Protein AF-A0A3D4X8J7-F1 (afdb_monomer)

Mean predicted aligned error: 8.25 Å

Radius of gyration: 25.63 Å; Cα contacts (8 Å, |Δi|>4): 444; chains: 1; bounding box: 62×53×64 Å

Foldseek 3Di:
DPDPVQQVVQVVQLQVCCCPPVVRDDDLDLVSQCVRRNQHNLNSQLCNCQVPVAQFANDDPLLLQQLCQLVVPADASVDPVSSVVSRVVSSVVRDSGCNNVVNVVSVCQSVPALDAQQRHPLVPRPCVVRGPCNVVVNSNVPDDHPDDDDAAEWEKEFEFEDEPQWTKKFAADCDDDPHRAIGGDMDTHDDDPVVVCVVCVVLVWAWPDKDKDDWDWDDDPRYIYTYTYIYTYTYDDDPPRNPRIDIDGLVCCVPPHPDDPRCVSVNVVSPDDPPVPPPPDDDDD

Solvent-accessible surface area (backbone atoms only — not comparable to full-atom values): 16007 Å² total; per-residue (Å²): 132,90,66,69,67,67,51,62,54,22,46,52,51,27,51,51,49,27,41,74,78,45,75,63,42,80,67,77,49,53,70,63,33,42,71,34,48,79,29,46,73,36,54,18,19,42,51,28,5,60,76,66,35,36,56,41,55,40,64,49,79,38,38,51,34,50,50,21,24,41,69,53,41,76,58,44,63,82,38,68,70,48,46,51,51,53,47,54,60,45,37,77,66,47,40,78,68,59,17,21,57,51,42,51,49,40,46,50,39,19,71,73,28,59,34,69,92,52,65,41,42,56,92,77,35,92,57,43,92,69,18,44,9,61,79,67,71,40,49,53,74,38,51,30,64,75,82,72,78,82,56,47,78,44,44,25,26,35,37,52,37,30,40,90,66,25,37,42,33,26,70,39,55,85,64,71,87,71,38,60,32,34,39,58,45,67,44,85,36,82,69,53,72,68,59,50,50,56,53,39,46,76,52,75,43,50,77,77,45,78,42,83,45,78,71,46,76,36,81,56,97,61,36,31,43,44,32,39,32,35,43,33,34,35,58,83,70,75,88,84,58,56,81,78,46,48,73,38,46,58,89,52,31,72,80,78,46,53,63,51,75,77,46,51,79,61,54,64,63,65,77,62,68,94,87,53,92,80,74,81,76,80,86,85,130

Structure (mmCIF, N/CA/C/O backbone):
data_AF-A0A3D4X8J7-F1
#
_entry.id   AF-A0A3D4X8J7-F1
#
loop_
_atom_site.group_PDB
_atom_site.id
_atom_site.type_symbol
_atom_site.label_atom_id
_atom_site.label_alt_id
_atom_site.label_comp_id
_atom_site.label_asym_id
_atom_site.label_entity_id
_atom_site.label_seq_id
_atom_site.pdbx_PDB_ins_code
_atom_site.Cartn_x
_atom_site.Cartn_y
_atom_site.Cartn_z
_atom_site.occupancy
_atom_site.B_iso_or_equiv
_atom_site.auth_seq_id
_atom_site.auth_comp_id
_atom_site.auth_asym_id
_atom_site.auth_atom_id
_atom_site.pdbx_PDB_model_num
ATOM 1 N N . GLY A 1 1 ? -12.045 -3.121 1.338 1.00 61.84 1 GLY A N 1
ATOM 2 C CA . GLY A 1 1 ? -11.277 -4.304 0.891 1.00 61.84 1 GLY A CA 1
ATOM 3 C C . GLY A 1 1 ? -9.828 -4.014 0.511 1.00 61.84 1 GLY A C 1
ATOM 4 O O . GLY A 1 1 ? -8.938 -4.564 1.136 1.00 61.84 1 GLY A O 1
ATOM 5 N N . LEU A 1 2 ? -9.565 -3.157 -0.487 1.00 73.88 2 LEU A N 1
ATOM 6 C CA . LEU A 1 2 ? -8.253 -3.055 -1.168 1.00 73.88 2 LEU A CA 1
ATOM 7 C C . LEU A 1 2 ? -7.082 -2.430 -0.369 1.00 73.88 2 LEU A C 1
ATOM 9 O O . LEU A 1 2 ? -5.952 -2.404 -0.861 1.00 73.88 2 LEU A O 1
ATOM 13 N N . GLY A 1 3 ? -7.332 -1.899 0.834 1.00 74.38 3 GLY A N 1
ATOM 14 C CA . GLY A 1 3 ? -6.319 -1.228 1.659 1.00 74.38 3 GLY A CA 1
ATOM 15 C C . GLY A 1 3 ? -5.754 0.065 1.043 1.00 74.38 3 GLY A C 1
ATOM 16 O O . GLY A 1 3 ? -6.013 0.409 -0.112 1.00 74.38 3 GLY A O 1
ATOM 17 N N . TYR A 1 4 ? -4.965 0.813 1.824 1.00 77.94 4 TYR A N 1
ATOM 18 C CA . TYR A 1 4 ? -4.380 2.103 1.414 1.00 77.94 4 TYR A CA 1
ATOM 19 C C . TYR A 1 4 ? -5.410 3.091 0.830 1.00 77.94 4 TYR A C 1
ATOM 21 O O . TYR A 1 4 ? -5.252 3.593 -0.282 1.00 77.94 4 TYR A O 1
ATOM 29 N N . TYR A 1 5 ? -6.464 3.387 1.593 1.00 82.88 5 TYR A N 1
ATOM 30 C CA . TYR A 1 5 ? -7.627 4.188 1.174 1.00 82.88 5 TYR A CA 1
ATOM 31 C C . TYR A 1 5 ? -7.297 5.603 0.670 1.00 82.88 5 TYR A C 1
ATOM 33 O O . TYR A 1 5 ? -8.037 6.171 -0.129 1.00 82.88 5 TYR A O 1
ATOM 41 N N . ASN A 1 6 ? -6.145 6.159 1.051 1.00 84.38 6 ASN A N 1
ATOM 42 C CA . ASN A 1 6 ? -5.674 7.421 0.479 1.00 84.38 6 ASN A CA 1
ATOM 43 C C . ASN A 1 6 ? -5.441 7.339 -1.038 1.00 84.38 6 ASN A C 1
ATOM 45 O O . ASN A 1 6 ? -5.549 8.364 -1.704 1.00 84.38 6 ASN A O 1
ATOM 49 N N . ARG A 1 7 ? -5.183 6.148 -1.602 1.00 89.56 7 ARG A N 1
ATOM 50 C CA . ARG A 1 7 ? -5.045 5.965 -3.056 1.00 89.56 7 ARG A CA 1
ATOM 51 C C . ARG A 1 7 ? -6.320 6.348 -3.798 1.00 89.56 7 ARG A C 1
ATOM 53 O O . ARG A 1 7 ? -6.247 7.181 -4.689 1.00 89.56 7 ARG A O 1
ATOM 60 N N . VAL A 1 8 ? -7.479 5.809 -3.405 1.00 90.06 8 VAL A N 1
ATOM 61 C CA . VAL A 1 8 ? -8.749 6.126 -4.085 1.00 90.06 8 VAL A CA 1
ATOM 62 C C . VAL A 1 8 ? -9.146 7.589 -3.880 1.00 90.06 8 VAL A C 1
ATOM 64 O O . VAL A 1 8 ? -9.584 8.242 -4.821 1.00 90.06 8 VAL A O 1
ATOM 67 N N . ARG A 1 9 ? -8.897 8.153 -2.689 1.00 89.50 9 ARG A N 1
ATOM 68 C CA . ARG A 1 9 ? -9.150 9.580 -2.424 1.00 89.50 9 ARG A CA 1
ATOM 69 C C . ARG A 1 9 ? -8.303 10.485 -3.306 1.00 89.50 9 ARG A C 1
ATOM 71 O O . ARG A 1 9 ? -8.816 11.443 -3.874 1.00 89.50 9 ARG A O 1
ATOM 78 N N . ASN A 1 10 ? -7.012 10.189 -3.422 1.00 93.94 10 ASN A N 1
ATOM 79 C CA . ASN A 1 10 ? -6.116 10.962 -4.270 1.00 93.94 10 ASN A CA 1
ATOM 80 C C . ASN A 1 10 ? -6.439 10.769 -5.753 1.00 93.94 10 ASN A C 1
ATOM 82 O O . ASN A 1 10 ? -6.477 11.754 -6.475 1.00 93.94 10 ASN A O 1
ATOM 86 N N . MET A 1 11 ? -6.781 9.552 -6.182 1.00 95.31 11 MET A N 1
ATOM 87 C CA . MET A 1 11 ? -7.232 9.280 -7.549 1.00 95.31 11 MET A CA 1
ATOM 88 C C . MET A 1 11 ? -8.482 10.094 -7.904 1.00 95.31 11 MET A C 1
ATOM 90 O O . MET A 1 11 ? -8.522 10.724 -8.955 1.00 95.31 11 MET A O 1
ATOM 94 N N . GLN A 1 12 ? -9.473 10.159 -7.010 1.00 95.69 12 GLN A N 1
ATOM 95 C CA . GLN A 1 12 ? -10.667 10.982 -7.216 1.00 95.69 12 GLN A CA 1
ATOM 96 C C . GLN A 1 12 ? -10.329 12.479 -7.272 1.00 95.69 12 GLN A C 1
ATOM 98 O O . GLN A 1 12 ? -10.840 13.189 -8.137 1.00 95.69 12 GLN A O 1
ATOM 103 N N . LYS A 1 13 ? -9.458 12.967 -6.376 1.00 95.94 13 LYS A N 1
ATOM 104 C CA . LYS A 1 13 ? -8.980 14.360 -6.402 1.00 95.94 13 LYS A CA 1
ATOM 105 C C . LYS A 1 13 ? -8.252 14.683 -7.706 1.00 95.94 13 LYS A C 1
ATOM 107 O O . LYS A 1 13 ? -8.523 15.720 -8.296 1.00 95.94 13 LYS A O 1
ATOM 112 N N . ALA A 1 14 ? -7.376 13.793 -8.168 1.00 96.88 14 ALA A N 1
ATOM 113 C CA . ALA A 1 14 ? -6.671 13.942 -9.433 1.00 96.88 14 ALA A CA 1
ATOM 114 C C . ALA A 1 14 ? -7.639 13.953 -10.620 1.00 96.88 14 ALA A C 1
ATOM 116 O O . ALA A 1 14 ? -7.530 14.830 -11.465 1.00 96.88 14 ALA A O 1
ATOM 117 N N . ALA A 1 15 ? -8.626 13.054 -10.656 1.00 97.12 15 ALA A N 1
ATOM 118 C CA . ALA A 1 15 ? -9.631 13.027 -11.718 1.00 97.12 15 ALA A CA 1
ATOM 119 C C . ALA A 1 15 ? -10.445 14.332 -11.789 1.00 97.12 15 ALA A C 1
ATOM 121 O O . ALA A 1 15 ? -10.625 14.879 -12.874 1.00 97.12 15 ALA A O 1
ATOM 122 N N . ARG A 1 16 ? -10.879 14.870 -10.638 1.00 97.25 16 ARG A N 1
ATOM 123 C CA . ARG A 1 16 ? -11.563 16.177 -10.567 1.00 97.25 16 ARG A CA 1
ATOM 124 C C . ARG A 1 16 ? -10.663 17.314 -11.044 1.00 97.25 16 ARG A C 1
ATOM 126 O O . ARG A 1 16 ? -11.072 18.095 -11.892 1.00 97.25 16 ARG A O 1
ATOM 133 N N . TYR A 1 17 ? -9.417 17.346 -10.575 1.00 96.38 17 TYR A N 1
ATOM 134 C CA . TYR A 1 17 ? -8.443 18.350 -11.000 1.00 96.38 17 TYR A CA 1
ATOM 135 C C . TYR A 1 17 ? -8.180 18.294 -12.512 1.00 96.38 17 TYR A C 1
ATOM 137 O O . TYR A 1 17 ? -8.104 19.326 -13.167 1.00 96.38 17 TYR A O 1
ATOM 145 N N . VAL A 1 18 ? -8.102 17.095 -13.095 1.00 97.25 18 VAL A N 1
ATOM 146 C CA . VAL A 1 18 ? -7.960 16.898 -14.545 1.00 97.25 18 VAL A CA 1
ATOM 147 C C . VAL A 1 18 ? -9.197 17.369 -15.308 1.00 97.25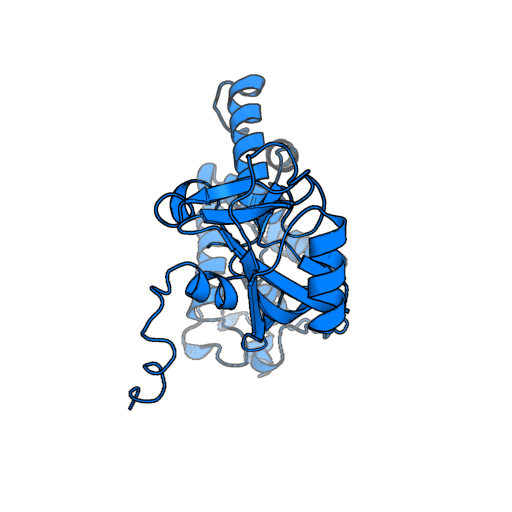 18 VAL A C 1
ATOM 149 O O . VAL A 1 18 ? -9.059 18.014 -16.347 1.00 97.25 18 VAL A O 1
ATOM 152 N N . ALA A 1 19 ? -10.398 17.101 -14.795 1.00 97.56 19 ALA A N 1
ATOM 153 C CA . ALA A 1 19 ? -11.636 17.605 -15.382 1.00 97.56 19 ALA A CA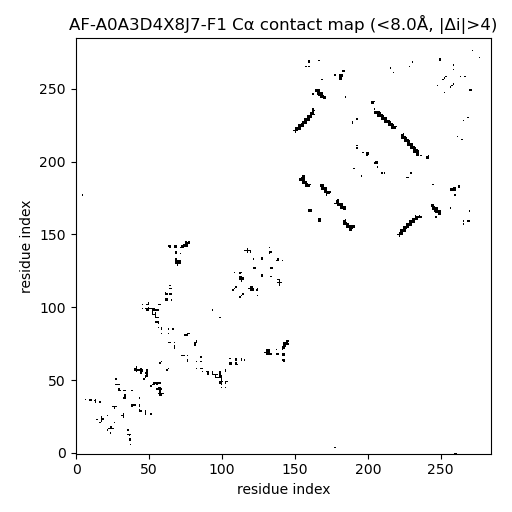 1
ATOM 154 C C . ALA A 1 19 ? -11.675 19.142 -15.399 1.00 97.56 19 ALA A C 1
ATOM 156 O O . ALA A 1 19 ? -11.963 19.732 -16.438 1.00 97.56 19 ALA A O 1
ATOM 157 N N . GLU A 1 20 ? -11.323 19.775 -14.280 1.00 96.62 20 GLU A N 1
ATOM 158 C CA . GLU A 1 20 ? -11.403 21.228 -14.094 1.00 96.62 20 GLU A CA 1
ATOM 159 C C . GLU A 1 20 ? -10.272 21.991 -14.800 1.00 96.62 20 GLU A C 1
ATOM 161 O O . GLU A 1 20 ? -10.529 22.992 -15.463 1.00 96.62 20 GLU A O 1
ATOM 166 N N . GLN A 1 21 ? -9.022 21.537 -14.669 1.00 96.12 21 GLN A N 1
ATOM 167 C CA . GLN A 1 21 ? -7.840 22.290 -15.113 1.00 96.12 21 GLN A CA 1
ATOM 168 C C . GLN A 1 21 ? -7.315 21.857 -16.484 1.00 96.12 21 GLN A C 1
ATOM 170 O O . GLN A 1 21 ? -6.656 22.636 -17.168 1.00 96.12 21 GLN A O 1
ATOM 175 N N . TYR A 1 22 ? -7.596 20.619 -16.895 1.00 95.31 22 TYR A N 1
ATOM 176 C CA . TYR A 1 22 ? -7.104 20.050 -18.152 1.00 95.31 22 TYR A CA 1
ATOM 177 C C . TYR A 1 22 ? -8.234 19.614 -19.102 1.00 95.31 22 TYR A C 1
ATOM 179 O O . TYR A 1 22 ? -7.994 18.878 -20.061 1.00 95.31 22 TYR A O 1
ATOM 187 N N . GLY A 1 23 ? -9.478 20.042 -18.852 1.00 95.56 23 GLY A N 1
ATOM 188 C CA . GLY A 1 23 ? -10.623 19.742 -19.721 1.00 95.56 23 GLY A CA 1
ATOM 189 C C . GLY A 1 23 ? -10.908 18.244 -19.858 1.00 95.56 23 GLY A C 1
ATOM 190 O O . GLY A 1 23 ? -11.291 17.774 -20.929 1.00 95.56 23 GLY A O 1
ATOM 191 N N . GLY A 1 24 ? -10.646 17.473 -18.800 1.00 95.81 24 GLY A N 1
ATOM 192 C CA . GLY A 1 24 ? -10.863 16.025 -18.771 1.00 95.81 24 GLY A CA 1
ATOM 193 C C . GLY A 1 24 ? -9.775 15.196 -19.456 1.00 95.81 24 GLY A C 1
ATOM 194 O O . GLY A 1 24 ? -9.908 13.976 -19.527 1.00 95.81 24 GLY A O 1
ATOM 195 N N . ARG A 1 25 ? -8.690 15.814 -19.939 1.00 95.50 25 ARG A N 1
ATOM 196 C CA . ARG A 1 25 ? -7.567 15.111 -20.577 1.00 95.50 25 ARG A CA 1
ATOM 197 C C . ARG A 1 25 ? -6.355 15.098 -19.657 1.00 95.50 25 ARG A C 1
ATOM 199 O O . ARG A 1 25 ? -5.924 16.143 -19.188 1.00 95.50 25 ARG A O 1
ATOM 206 N N . LEU A 1 26 ? -5.778 13.925 -19.406 1.00 94.88 26 LEU A N 1
ATOM 207 C CA . LEU A 1 26 ? -4.528 13.848 -18.649 1.00 94.88 26 LEU A CA 1
ATOM 208 C C . LEU A 1 26 ? -3.400 14.589 -19.393 1.00 94.88 26 LEU A C 1
ATOM 210 O O . LEU A 1 26 ? -3.315 14.478 -20.619 1.00 94.88 26 LEU A O 1
ATOM 214 N N . PRO A 1 27 ? -2.523 15.320 -18.682 1.00 94.44 27 PRO A N 1
ATOM 215 C CA . PRO A 1 27 ? -1.354 15.922 -19.305 1.00 94.44 27 PRO A CA 1
ATOM 216 C C . PRO A 1 27 ? -0.383 14.833 -19.777 1.00 94.44 27 PRO A C 1
ATOM 218 O O . PRO A 1 27 ? -0.156 13.854 -19.073 1.00 94.44 27 PRO A O 1
ATOM 221 N N . THR A 1 28 ? 0.226 15.030 -20.945 1.00 93.31 28 THR A N 1
ATOM 222 C CA . THR A 1 28 ? 1.227 14.104 -21.507 1.00 93.31 28 THR A CA 1
ATOM 223 C C . THR A 1 28 ? 2.628 14.318 -20.927 1.00 93.31 28 THR A C 1
ATOM 225 O O . THR A 1 28 ? 3.479 13.438 -20.999 1.00 93.31 28 THR A O 1
ATOM 228 N N . ASP A 1 29 ? 2.879 15.485 -20.328 1.00 94.62 29 ASP A N 1
ATOM 229 C CA . ASP A 1 29 ? 4.154 15.817 -19.700 1.00 94.62 29 ASP A CA 1
ATOM 230 C C . ASP A 1 29 ? 4.317 15.111 -18.343 1.00 94.62 29 ASP A C 1
ATOM 232 O O . ASP A 1 29 ? 3.479 15.224 -17.443 1.00 94.62 29 ASP A O 1
ATOM 236 N N . VAL A 1 30 ? 5.446 14.420 -18.173 1.00 95.62 30 VAL A N 1
ATOM 237 C CA . VAL A 1 30 ? 5.7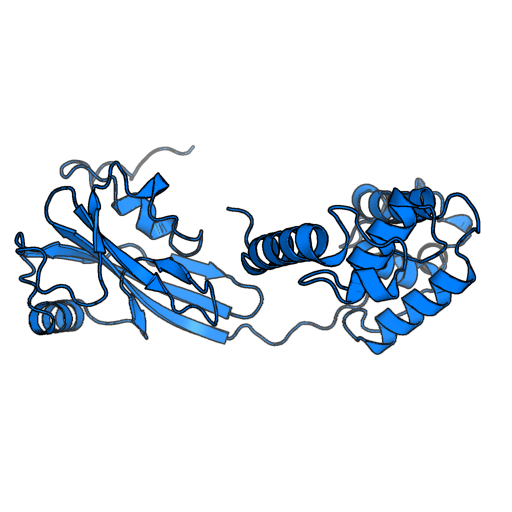54 13.628 -16.971 1.00 95.62 30 VAL A CA 1
ATOM 238 C C . VAL A 1 30 ? 5.815 14.491 -15.711 1.00 95.62 30 VAL A C 1
ATOM 240 O O . VAL A 1 30 ? 5.425 14.028 -14.637 1.00 95.62 30 VAL A O 1
ATOM 243 N N . LYS A 1 31 ? 6.297 15.738 -15.802 1.00 95.88 31 LYS A N 1
ATOM 244 C CA . LYS A 1 31 ? 6.374 16.629 -14.635 1.00 95.88 31 LYS A CA 1
ATOM 245 C C . LYS A 1 31 ? 4.970 17.036 -14.198 1.00 95.88 31 LYS A C 1
ATOM 247 O O . LYS A 1 31 ? 4.659 16.891 -13.020 1.00 95.88 31 LYS A O 1
ATOM 252 N N . LYS A 1 32 ? 4.098 17.399 -15.141 1.00 96.25 32 LYS A N 1
ATOM 253 C CA . LYS A 1 32 ? 2.684 17.705 -14.862 1.00 96.25 32 LYS A CA 1
ATOM 254 C C . LYS A 1 32 ? 1.923 16.509 -14.294 1.00 96.25 32 LYS A C 1
ATOM 256 O O . LYS A 1 32 ? 1.122 16.676 -13.379 1.00 96.25 32 LYS A O 1
ATOM 261 N N . LEU A 1 33 ? 2.191 15.291 -14.772 1.00 97.00 33 LEU A N 1
ATOM 262 C CA . LEU A 1 33 ? 1.606 14.080 -14.178 1.00 97.00 33 LEU A CA 1
ATOM 263 C C . LEU A 1 33 ? 1.994 13.931 -12.704 1.00 97.00 33 LEU A C 1
ATOM 265 O O . LEU A 1 33 ? 1.136 13.614 -11.886 1.00 97.00 33 LEU A O 1
ATOM 269 N N . ARG A 1 34 ? 3.260 14.185 -12.348 1.00 95.94 34 ARG A N 1
ATOM 270 C CA . ARG A 1 34 ? 3.757 14.093 -10.958 1.00 95.94 34 ARG A CA 1
ATOM 271 C C . ARG A 1 34 ? 3.144 15.128 -10.014 1.00 95.94 34 ARG A C 1
ATOM 273 O O . ARG A 1 34 ? 3.204 14.938 -8.803 1.00 95.94 34 ARG A O 1
ATOM 280 N N . GLU A 1 35 ? 2.596 16.216 -10.541 1.00 95.94 35 GLU A N 1
ATOM 281 C CA . GLU A 1 35 ? 1.907 17.236 -9.744 1.00 95.94 35 GLU A CA 1
ATOM 282 C C . GLU A 1 35 ? 0.490 16.795 -9.348 1.00 95.94 35 GLU A C 1
ATOM 284 O O . GLU A 1 35 ? -0.087 17.330 -8.399 1.00 95.94 35 GLU A O 1
ATOM 289 N N . LEU A 1 36 ? -0.075 15.789 -10.029 1.00 96.81 36 LEU A N 1
ATOM 290 C CA . LEU A 1 36 ? -1.415 15.298 -9.731 1.00 96.81 36 LEU A CA 1
ATOM 291 C C . LEU A 1 36 ? -1.456 14.538 -8.389 1.00 96.81 36 LEU A C 1
ATOM 293 O O . LEU A 1 36 ? -0.583 13.710 -8.101 1.00 96.81 36 LEU A O 1
ATOM 297 N N . PRO A 1 37 ? -2.509 14.737 -7.569 1.00 95.12 37 PRO A N 1
ATOM 298 C CA . PRO A 1 37 ? -2.662 14.041 -6.298 1.00 95.12 37 PRO A CA 1
ATOM 299 C C . PRO A 1 37 ? -2.534 12.515 -6.422 1.00 95.12 37 PRO A C 1
ATOM 301 O O . PRO A 1 37 ? -3.319 11.852 -7.093 1.00 95.12 37 PRO A O 1
ATOM 304 N N . GLY A 1 38 ? -1.574 11.930 -5.703 1.00 93.50 38 GLY A N 1
ATOM 305 C CA . GLY A 1 38 ? -1.373 10.476 -5.662 1.00 93.50 38 GLY A CA 1
ATOM 306 C C . GLY A 1 38 ? -0.583 9.885 -6.831 1.00 93.50 38 GLY A C 1
ATOM 307 O O . GLY A 1 38 ? -0.382 8.670 -6.837 1.00 93.50 38 GLY A O 1
ATOM 308 N N . ILE A 1 39 ? -0.095 10.703 -7.767 1.00 96.06 39 ILE A N 1
ATOM 309 C CA . ILE A 1 39 ? 0.794 10.258 -8.842 1.00 96.06 39 ILE A CA 1
ATOM 310 C C . ILE A 1 39 ? 2.250 10.511 -8.430 1.00 96.06 39 ILE A C 1
ATOM 312 O O . ILE A 1 39 ? 2.737 11.635 -8.420 1.00 96.06 39 ILE A O 1
ATOM 316 N N . GLY A 1 40 ? 2.953 9.439 -8.057 1.00 93.88 40 GLY A N 1
ATOM 317 C CA . GLY A 1 40 ? 4.392 9.475 -7.775 1.00 93.88 40 GLY A CA 1
ATOM 318 C C . GLY A 1 40 ? 5.250 9.223 -9.019 1.00 93.88 40 GLY A C 1
ATOM 319 O O . GLY A 1 40 ? 4.729 9.005 -10.108 1.00 93.88 40 GLY A O 1
ATOM 320 N N . GLU A 1 41 ? 6.574 9.175 -8.842 1.00 93.62 41 GLU A N 1
ATOM 321 C CA . GLU A 1 41 ? 7.543 8.954 -9.935 1.00 93.62 41 GLU A CA 1
ATOM 322 C C . GLU A 1 41 ? 7.242 7.703 -10.764 1.00 93.62 41 GLU A C 1
ATOM 324 O O . GLU A 1 41 ? 7.204 7.770 -11.987 1.00 93.62 41 GLU A O 1
ATOM 329 N N . TYR A 1 42 ? 6.969 6.582 -10.088 1.00 95.56 42 TYR A N 1
ATOM 330 C CA . TYR A 1 42 ? 6.591 5.330 -10.740 1.00 95.56 42 TYR A CA 1
ATOM 331 C C . TYR A 1 42 ? 5.329 5.494 -11.596 1.00 95.56 42 TYR A C 1
ATOM 333 O O . TYR A 1 42 ? 5.341 5.158 -12.773 1.00 95.56 42 TYR A O 1
ATOM 341 N N . THR A 1 43 ? 4.250 6.025 -11.012 1.00 96.69 43 THR A N 1
ATOM 342 C CA . THR A 1 43 ? 2.955 6.142 -11.692 1.00 96.69 43 THR A CA 1
ATOM 343 C C . THR A 1 43 ? 3.031 7.111 -12.867 1.00 96.69 43 THR A C 1
ATOM 345 O O . THR A 1 43 ? 2.468 6.824 -13.916 1.00 96.69 43 THR A O 1
ATOM 348 N N . ALA A 1 44 ? 3.753 8.225 -12.724 1.00 97.12 44 ALA A N 1
ATOM 349 C CA . ALA A 1 44 ? 3.966 9.165 -13.819 1.00 97.12 44 ALA A CA 1
ATOM 350 C C . ALA A 1 44 ? 4.751 8.522 -14.972 1.00 97.12 44 ALA A C 1
ATOM 352 O O . ALA A 1 44 ? 4.337 8.647 -16.119 1.00 97.12 44 ALA A O 1
ATOM 353 N N . GLY A 1 45 ? 5.836 7.796 -14.670 1.00 96.56 45 GLY A N 1
ATOM 354 C CA . GLY A 1 45 ? 6.609 7.068 -15.681 1.00 96.56 45 GLY A CA 1
ATOM 355 C C . GLY A 1 45 ? 5.790 5.973 -16.369 1.00 96.56 45 GLY A C 1
ATOM 356 O O . GLY A 1 45 ? 5.819 5.862 -17.591 1.00 96.56 45 GLY A O 1
ATOM 357 N N . ALA A 1 46 ? 5.000 5.214 -15.605 1.00 97.56 46 ALA A N 1
ATOM 358 C CA . ALA A 1 46 ? 4.126 4.172 -16.137 1.00 97.56 46 ALA A CA 1
ATOM 359 C C . ALA A 1 46 ? 3.053 4.752 -17.068 1.00 97.56 46 ALA A C 1
ATOM 361 O O . ALA A 1 46 ? 2.940 4.309 -18.203 1.00 97.56 46 ALA A O 1
ATOM 362 N N . ILE A 1 47 ? 2.309 5.775 -16.629 1.00 97.62 47 ILE A N 1
ATOM 363 C CA . ILE A 1 47 ? 1.287 6.417 -17.468 1.00 97.62 47 ILE A CA 1
ATOM 364 C C . ILE A 1 47 ? 1.936 6.997 -18.728 1.00 97.62 47 ILE A C 1
ATOM 366 O O . ILE A 1 47 ? 1.457 6.734 -19.825 1.00 97.62 47 ILE A O 1
ATOM 370 N N . ALA A 1 48 ? 3.032 7.748 -18.587 1.00 97.31 48 ALA A N 1
ATOM 371 C CA . ALA A 1 48 ? 3.630 8.445 -19.718 1.00 97.31 48 ALA A CA 1
ATOM 372 C C . ALA A 1 48 ? 4.218 7.510 -20.778 1.00 97.31 48 ALA A C 1
ATOM 374 O O . ALA A 1 48 ? 4.046 7.740 -21.975 1.00 97.31 48 ALA A O 1
ATOM 375 N N . SER A 1 49 ? 4.889 6.445 -20.343 1.00 97.44 49 SER A N 1
ATOM 376 C CA . SER A 1 49 ? 5.436 5.443 -21.258 1.00 97.44 49 SER A CA 1
ATOM 377 C C . SER A 1 49 ? 4.350 4.558 -21.867 1.00 97.44 49 SER A C 1
ATOM 379 O O . SER A 1 49 ? 4.378 4.312 -23.060 1.00 97.44 49 SER A O 1
ATOM 381 N N . ILE A 1 50 ? 3.357 4.100 -21.105 1.00 97.12 50 ILE A N 1
ATOM 382 C CA . ILE A 1 50 ? 2.351 3.164 -21.635 1.00 97.12 50 ILE A CA 1
ATOM 383 C C . ILE A 1 50 ? 1.328 3.884 -22.521 1.00 97.12 50 ILE A C 1
ATOM 385 O O . ILE A 1 50 ? 0.942 3.363 -23.561 1.00 97.12 50 ILE A O 1
ATOM 389 N N . ALA A 1 51 ? 0.875 5.078 -22.130 1.00 96.69 51 ALA A N 1
ATOM 390 C CA . ALA A 1 51 ? -0.167 5.790 -22.870 1.00 96.69 51 ALA A CA 1
ATOM 391 C C . ALA A 1 51 ? 0.375 6.608 -24.052 1.00 96.69 51 ALA A C 1
ATOM 393 O O . ALA A 1 51 ? -0.345 6.806 -25.030 1.00 96.69 51 ALA A O 1
ATOM 394 N N . TRP A 1 52 ? 1.612 7.109 -23.957 1.00 95.94 52 TRP A N 1
ATOM 395 C CA . TRP A 1 52 ? 2.184 8.044 -24.938 1.00 95.94 52 TRP A CA 1
ATOM 396 C C . TRP A 1 52 ? 3.604 7.689 -25.381 1.00 95.94 52 TRP A C 1
ATOM 398 O O . TRP A 1 52 ? 4.265 8.529 -25.984 1.00 95.94 52 TRP A O 1
ATOM 408 N N . ASP A 1 53 ? 4.089 6.489 -25.054 1.00 96.06 53 ASP A N 1
ATOM 409 C CA . ASP A 1 53 ? 5.424 5.990 -25.413 1.00 96.06 53 ASP A CA 1
ATOM 410 C C . ASP A 1 53 ? 6.577 6.938 -25.056 1.00 96.06 53 ASP A C 1
ATOM 412 O O . ASP A 1 53 ? 7.641 6.944 -25.669 1.00 96.06 53 ASP A O 1
ATOM 416 N N . THR A 1 54 ? 6.375 7.765 -24.026 1.00 96.62 54 THR A N 1
ATOM 417 C CA . THR A 1 54 ? 7.408 8.695 -23.572 1.00 96.62 54 THR A CA 1
ATOM 418 C C . THR A 1 54 ? 8.603 7.892 -23.040 1.00 96.62 54 THR A C 1
ATOM 420 O O . THR A 1 54 ? 8.388 6.999 -22.211 1.00 96.62 54 THR A O 1
ATOM 423 N N . PRO A 1 55 ? 9.853 8.212 -23.440 1.00 96.81 55 PRO A N 1
ATOM 424 C CA . PRO A 1 55 ? 11.040 7.429 -23.099 1.00 96.81 55 PRO A CA 1
ATOM 425 C C . PRO A 1 55 ? 11.499 7.655 -21.655 1.00 96.81 55 PRO A C 1
ATOM 427 O O . PRO A 1 55 ? 12.541 8.250 -21.380 1.00 96.81 55 PRO A O 1
ATOM 430 N N . VAL A 1 56 ? 10.685 7.194 -20.707 1.00 96.75 56 VAL A N 1
ATOM 431 C CA . VAL A 1 56 ? 10.923 7.292 -19.266 1.00 96.75 56 VAL A CA 1
ATOM 432 C C . VAL A 1 56 ? 10.701 5.944 -18.578 1.00 96.75 56 VAL A C 1
ATOM 434 O O . VAL A 1 56 ? 9.746 5.232 -18.896 1.00 96.75 56 VAL A O 1
ATOM 437 N N . PRO A 1 57 ? 11.548 5.570 -17.606 1.00 97.25 57 PRO A N 1
ATOM 438 C CA . PRO A 1 57 ? 11.410 4.298 -16.911 1.00 97.25 57 PRO A CA 1
ATOM 439 C C . PRO A 1 57 ? 10.306 4.346 -15.843 1.00 97.25 57 PRO A C 1
ATOM 441 O O . PRO A 1 57 ? 10.127 5.348 -15.143 1.00 97.25 57 PRO A O 1
ATOM 444 N N . ALA A 1 58 ? 9.617 3.223 -15.645 1.00 97.25 58 ALA A N 1
ATOM 445 C CA . ALA A 1 58 ? 8.618 3.036 -14.592 1.00 97.25 58 ALA A CA 1
ATOM 446 C C . ALA A 1 58 ? 9.166 2.133 -13.471 1.00 97.25 58 ALA A C 1
ATOM 448 O O . ALA A 1 58 ? 8.933 0.929 -13.438 1.00 97.25 58 ALA A O 1
ATOM 449 N N . VAL A 1 59 ? 9.912 2.712 -12.524 1.00 96.69 59 VAL A N 1
ATOM 450 C CA . VAL A 1 59 ? 10.683 1.934 -11.534 1.00 96.69 59 VAL A CA 1
ATOM 451 C C . VAL A 1 59 ? 9.865 1.568 -10.285 1.00 96.69 59 VAL A C 1
ATOM 453 O O . VAL A 1 59 ? 9.715 2.360 -9.345 1.00 96.69 59 VAL A O 1
ATOM 456 N N . ASP A 1 60 ? 9.372 0.332 -10.236 1.00 95.12 60 ASP A N 1
ATOM 457 C CA . ASP A 1 60 ? 8.679 -0.262 -9.087 1.00 95.12 60 ASP A CA 1
ATOM 458 C C . ASP A 1 60 ? 9.573 -1.251 -8.295 1.00 95.12 60 ASP A C 1
ATOM 460 O O . ASP A 1 60 ? 10.793 -1.309 -8.459 1.00 95.12 60 ASP A O 1
ATOM 464 N N . GLY A 1 61 ? 8.981 -2.029 -7.381 1.00 93.88 61 GLY A N 1
ATOM 465 C CA . GLY A 1 61 ? 9.719 -3.041 -6.614 1.00 93.88 61 GLY A CA 1
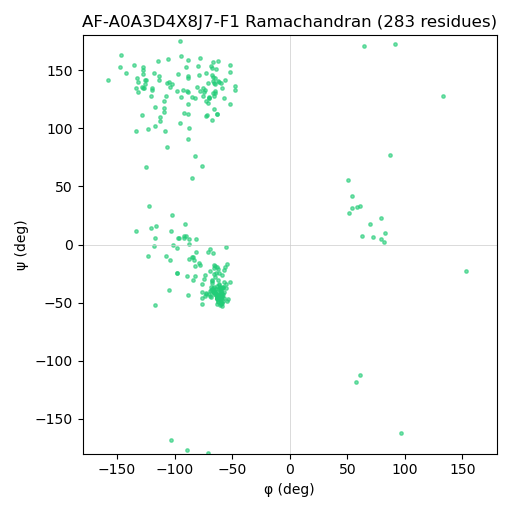ATOM 466 C C . GLY A 1 61 ? 10.199 -4.242 -7.445 1.00 93.88 61 GLY A C 1
ATOM 467 O O . GLY A 1 61 ? 11.152 -4.918 -7.034 1.00 93.88 61 GLY A O 1
ATOM 468 N N . ASN A 1 62 ? 9.558 -4.518 -8.583 1.00 96.19 62 ASN A N 1
ATOM 469 C CA . ASN A 1 62 ? 9.961 -5.553 -9.531 1.00 96.19 62 ASN A CA 1
ATOM 470 C C . ASN A 1 62 ? 11.158 -5.098 -10.358 1.00 96.19 62 ASN A C 1
ATOM 472 O O . ASN A 1 62 ? 12.193 -5.771 -10.348 1.00 96.19 62 ASN A O 1
ATOM 476 N N . VAL A 1 63 ? 11.063 -3.916 -10.958 1.00 97.06 63 VAL A N 1
ATOM 477 C CA . VAL A 1 63 ? 12.137 -3.298 -11.737 1.00 97.06 63 VAL A CA 1
ATOM 478 C C . VAL A 1 63 ? 13.383 -3.093 -10.878 1.00 97.06 63 VAL A C 1
ATOM 480 O O . VAL A 1 63 ? 14.472 -3.471 -11.299 1.00 97.06 63 VAL A O 1
ATOM 483 N N . LEU A 1 64 ? 13.253 -2.611 -9.633 1.00 96.94 64 LEU A N 1
ATOM 484 C CA . LEU A 1 64 ? 14.409 -2.465 -8.731 1.00 96.94 64 LEU A CA 1
ATOM 485 C C . LEU A 1 64 ? 15.115 -3.792 -8.436 1.00 96.94 64 LEU A C 1
ATOM 487 O O . LEU A 1 64 ? 16.338 -3.829 -8.316 1.00 96.94 64 LEU A O 1
ATOM 491 N N . ARG A 1 65 ? 14.363 -4.892 -8.317 1.00 97.25 65 ARG A N 1
ATOM 492 C CA . ARG A 1 65 ? 14.943 -6.228 -8.124 1.00 97.25 65 ARG A CA 1
ATOM 493 C C . ARG A 1 65 ? 15.682 -6.698 -9.371 1.00 97.25 65 ARG A C 1
ATOM 495 O O . ARG A 1 65 ? 16.787 -7.223 -9.246 1.00 97.25 65 ARG A O 1
ATOM 502 N N . ILE A 1 66 ? 15.078 -6.520 -10.544 1.00 97.75 66 ILE A N 1
ATOM 503 C CA . ILE A 1 66 ? 15.706 -6.856 -11.824 1.00 97.75 66 ILE A CA 1
ATOM 504 C C . ILE A 1 66 ? 16.992 -6.049 -11.982 1.00 97.75 66 ILE A C 1
ATOM 506 O O . ILE A 1 66 ? 18.048 -6.642 -12.171 1.00 97.75 66 ILE A O 1
ATOM 510 N N . TRP A 1 67 ? 16.929 -4.729 -11.804 1.00 97.94 67 TRP A N 1
ATOM 511 C CA . TRP A 1 67 ? 18.084 -3.837 -11.862 1.00 97.94 67 TRP A CA 1
ATOM 512 C C . TRP A 1 67 ? 19.198 -4.274 -10.903 1.00 97.94 67 TRP A C 1
ATOM 514 O O . TRP A 1 67 ? 20.343 -4.434 -11.327 1.00 97.94 67 TRP A O 1
ATOM 524 N N . ALA A 1 68 ? 18.873 -4.562 -9.637 1.00 97.75 68 ALA A N 1
ATOM 525 C CA . ALA A 1 68 ? 19.862 -5.015 -8.658 1.00 97.75 68 ALA A CA 1
ATOM 526 C C . ALA A 1 68 ? 20.538 -6.331 -9.081 1.00 97.75 68 ALA A C 1
ATOM 528 O O . ALA A 1 68 ? 21.747 -6.487 -8.922 1.00 97.75 68 ALA A O 1
ATOM 529 N N . ARG A 1 69 ? 19.789 -7.272 -9.669 1.00 98.00 69 ARG A N 1
ATOM 530 C CA . ARG A 1 69 ? 20.331 -8.546 -10.173 1.00 98.00 69 ARG A CA 1
ATOM 531 C C . ARG A 1 69 ? 21.153 -8.369 -11.453 1.00 98.00 69 ARG A C 1
ATOM 533 O O . ARG A 1 69 ? 22.236 -8.942 -11.564 1.00 98.00 69 ARG A O 1
ATOM 540 N N . LEU A 1 70 ? 20.695 -7.547 -12.395 1.00 97.94 70 LEU A N 1
ATOM 541 C CA . LEU A 1 70 ? 21.439 -7.238 -13.620 1.00 97.94 70 LEU A CA 1
ATOM 542 C C . LEU A 1 70 ? 22.791 -6.594 -13.301 1.00 97.94 70 LEU A C 1
ATOM 544 O O . LEU A 1 70 ? 23.803 -6.952 -13.902 1.00 97.94 70 LEU A O 1
ATOM 548 N N . THR A 1 71 ? 22.819 -5.696 -12.316 1.00 97.75 71 THR A N 1
ATOM 549 C CA . THR A 1 71 ? 24.026 -4.970 -11.899 1.00 97.75 71 THR A CA 1
ATOM 550 C C . THR A 1 71 ? 24.858 -5.703 -10.842 1.00 97.75 71 THR A C 1
ATOM 552 O O . THR A 1 71 ? 26.016 -5.338 -10.639 1.00 97.75 71 THR A O 1
ATOM 555 N N . ALA A 1 72 ? 24.319 -6.763 -10.227 1.00 97.38 72 ALA A N 1
ATOM 556 C CA . ALA A 1 72 ? 24.858 -7.420 -9.031 1.00 97.38 72 ALA A CA 1
ATOM 557 C C . ALA A 1 72 ? 25.088 -6.440 -7.858 1.00 97.38 72 ALA A C 1
ATOM 559 O O . ALA A 1 72 ? 26.115 -6.493 -7.179 1.00 97.38 72 ALA A O 1
ATOM 560 N N . SER A 1 73 ? 24.141 -5.521 -7.644 1.00 96.94 73 SER A N 1
ATOM 561 C CA . SER A 1 73 ? 24.198 -4.504 -6.591 1.00 96.94 73 SER A CA 1
ATOM 562 C C . SER A 1 73 ? 23.731 -5.045 -5.237 1.00 96.94 73 SER A C 1
ATOM 564 O O . SER A 1 73 ? 22.603 -5.516 -5.112 1.00 96.94 73 SER A O 1
ATOM 566 N N . TYR A 1 74 ? 24.575 -4.897 -4.213 1.00 95.94 74 TYR A N 1
ATOM 567 C CA . TYR A 1 74 ? 24.264 -5.193 -2.804 1.00 95.94 74 TYR A CA 1
ATOM 568 C C . TYR A 1 74 ? 23.727 -3.982 -2.030 1.00 95.94 74 TYR A C 1
ATOM 570 O O . TYR A 1 74 ? 23.561 -4.034 -0.808 1.00 95.94 74 TYR A O 1
ATOM 578 N N . ASP A 1 75 ? 23.462 -2.876 -2.722 1.00 95.81 75 ASP A N 1
ATOM 579 C CA . ASP A 1 75 ? 22.879 -1.713 -2.078 1.00 95.81 75 ASP A CA 1
ATOM 580 C C . ASP A 1 75 ? 21.439 -1.993 -1.631 1.00 95.81 75 ASP A C 1
ATOM 582 O O . ASP A 1 75 ? 20.669 -2.695 -2.286 1.00 95.81 75 ASP A O 1
ATOM 586 N N . ASP A 1 76 ? 21.062 -1.392 -0.506 1.00 94.88 76 ASP A N 1
ATOM 587 C CA . ASP A 1 76 ? 19.708 -1.484 0.029 1.00 94.88 76 ASP A CA 1
ATOM 588 C C . ASP A 1 76 ? 18.715 -0.755 -0.886 1.00 94.88 76 ASP A C 1
ATOM 590 O O . ASP A 1 76 ? 18.669 0.480 -0.907 1.00 94.88 76 ASP A O 1
ATOM 594 N N . ILE A 1 77 ? 17.893 -1.516 -1.616 1.00 94.38 77 ILE A N 1
ATOM 595 C CA . ILE A 1 77 ? 16.953 -0.971 -2.610 1.00 94.38 77 ILE A CA 1
ATOM 596 C C . ILE A 1 77 ? 15.825 -0.131 -1.992 1.00 94.38 77 ILE A C 1
ATOM 598 O O . ILE A 1 77 ? 15.048 0.491 -2.719 1.00 94.38 77 ILE A O 1
ATOM 602 N N . LEU A 1 78 ? 15.719 -0.099 -0.658 1.00 91.94 78 LEU A N 1
ATOM 603 C CA . LEU A 1 78 ? 14.804 0.790 0.059 1.00 91.94 78 LEU A CA 1
ATOM 604 C C . LEU A 1 78 ? 15.330 2.231 0.159 1.00 91.94 78 LEU A C 1
ATOM 606 O O . LEU A 1 78 ? 14.553 3.143 0.444 1.00 91.94 78 LEU A O 1
ATOM 610 N N . LYS A 1 79 ? 16.625 2.470 -0.090 1.00 94.12 79 LYS A N 1
ATOM 611 C CA . LYS A 1 79 ? 17.202 3.820 -0.067 1.00 94.12 79 LYS A CA 1
ATOM 612 C C . LYS A 1 79 ? 16.784 4.620 -1.299 1.00 94.12 79 LYS A C 1
ATOM 614 O O . LYS A 1 79 ? 16.956 4.178 -2.435 1.00 94.12 79 LYS A O 1
ATOM 619 N N . GLN A 1 80 ? 16.349 5.861 -1.078 1.00 93.56 80 GLN A N 1
ATOM 620 C CA . GLN A 1 80 ? 15.986 6.783 -2.159 1.00 93.56 80 GLN A CA 1
ATOM 621 C C . GLN A 1 80 ? 17.145 7.026 -3.137 1.00 93.56 80 GLN A C 1
ATOM 623 O O . GLN A 1 80 ? 16.919 7.103 -4.340 1.00 93.56 80 GLN A O 1
ATOM 628 N N . SER A 1 81 ? 18.388 7.084 -2.647 1.00 95.75 81 SER A N 1
ATOM 629 C CA . SER A 1 81 ? 19.575 7.244 -3.496 1.00 95.75 81 SER A CA 1
ATOM 630 C C . SER A 1 81 ? 19.795 6.070 -4.456 1.00 95.75 81 SER A C 1
ATOM 632 O O . SER A 1 81 ? 20.215 6.287 -5.588 1.00 95.75 81 SER A O 1
ATOM 634 N N . VAL A 1 82 ? 19.478 4.843 -4.031 1.00 96.00 82 VAL A N 1
ATOM 635 C CA . VAL A 1 82 ? 19.594 3.630 -4.856 1.00 96.00 82 VAL A CA 1
ATOM 636 C C . VAL A 1 82 ? 18.492 3.604 -5.903 1.00 96.00 82 VAL A C 1
ATOM 638 O O . VAL A 1 82 ? 18.771 3.369 -7.074 1.00 96.00 82 VAL A O 1
ATOM 641 N N . ARG A 1 83 ? 17.256 3.936 -5.506 1.00 96.00 83 ARG A N 1
ATOM 642 C CA . ARG A 1 83 ? 16.145 4.102 -6.451 1.00 96.00 83 ARG A CA 1
ATOM 643 C C . ARG A 1 83 ? 16.471 5.154 -7.510 1.00 96.00 83 ARG A C 1
ATOM 645 O O . ARG A 1 83 ? 16.277 4.878 -8.684 1.00 96.00 83 ARG A O 1
ATOM 652 N N . ARG A 1 84 ? 17.001 6.316 -7.111 1.00 96.12 84 ARG A N 1
ATOM 653 C CA . ARG A 1 84 ? 17.395 7.382 -8.043 1.00 96.12 84 ARG A CA 1
ATOM 654 C C . ARG A 1 84 ? 18.430 6.888 -9.054 1.00 96.12 84 ARG A C 1
ATOM 656 O O . ARG A 1 84 ? 18.222 7.064 -10.246 1.00 96.12 84 ARG A O 1
ATOM 663 N N . ARG A 1 85 ? 19.486 6.217 -8.584 1.00 97.50 85 ARG A N 1
ATOM 664 C CA . ARG A 1 85 ? 20.524 5.652 -9.456 1.00 97.50 85 ARG A CA 1
ATOM 665 C C . ARG A 1 85 ? 19.952 4.636 -10.445 1.00 97.50 85 ARG A C 1
ATOM 667 O O . ARG A 1 85 ? 20.242 4.713 -11.630 1.00 97.50 85 ARG A O 1
ATOM 674 N N . ALA A 1 86 ? 19.102 3.723 -9.973 1.00 97.44 86 ALA A N 1
ATOM 675 C CA . ALA A 1 86 ? 18.441 2.750 -10.838 1.00 97.44 86 ALA A CA 1
ATOM 676 C C . ALA A 1 86 ? 17.584 3.436 -11.912 1.00 97.44 86 ALA A C 1
ATOM 678 O O . ALA A 1 86 ? 17.637 3.050 -13.076 1.00 97.44 86 ALA A O 1
ATOM 679 N N . THR A 1 87 ? 16.832 4.477 -11.540 1.00 97.06 87 THR A N 1
ATOM 680 C CA . THR A 1 87 ? 16.054 5.287 -12.486 1.00 97.06 87 THR A CA 1
ATOM 681 C C . THR A 1 87 ? 16.949 5.974 -13.518 1.00 97.06 87 THR A C 1
ATOM 683 O O . THR A 1 87 ? 16.624 5.934 -14.697 1.00 97.06 87 THR A O 1
ATOM 686 N N . GLU A 1 88 ? 18.066 6.577 -13.105 1.00 97.38 88 GLU A N 1
ATOM 687 C CA . GLU A 1 88 ? 19.019 7.249 -14.005 1.00 97.38 88 GLU A CA 1
ATOM 688 C C . GLU A 1 88 ? 19.658 6.264 -14.999 1.00 97.38 88 GLU A C 1
ATOM 690 O O . GLU A 1 88 ? 19.685 6.528 -16.201 1.00 97.38 88 GLU A O 1
ATOM 695 N N . GLU A 1 89 ? 20.112 5.102 -14.522 1.00 97.44 89 GLU A N 1
ATOM 696 C CA . GLU A 1 89 ? 20.703 4.058 -15.369 1.00 97.44 89 GLU A CA 1
ATOM 697 C C . GLU A 1 89 ? 19.687 3.462 -16.353 1.00 97.44 89 GLU A C 1
ATOM 699 O O . GLU A 1 89 ? 20.019 3.233 -17.515 1.00 97.44 89 GLU A O 1
ATOM 704 N N . LEU A 1 90 ? 18.445 3.232 -15.912 1.00 96.81 90 LEU A N 1
ATOM 705 C CA . LEU A 1 90 ? 17.379 2.737 -16.785 1.00 96.81 90 LEU A CA 1
ATOM 706 C C . LEU A 1 90 ? 16.954 3.792 -17.809 1.00 96.81 90 LEU A C 1
ATOM 708 O O . LEU A 1 90 ? 16.761 3.453 -18.971 1.00 96.81 90 LEU A O 1
ATOM 712 N N . ALA A 1 91 ? 16.863 5.065 -17.413 1.00 96.69 91 ALA A N 1
ATOM 713 C CA . ALA A 1 91 ? 16.535 6.162 -18.321 1.00 96.69 91 ALA A CA 1
ATOM 714 C C . ALA A 1 91 ? 17.541 6.277 -19.476 1.00 96.69 91 ALA A C 1
ATOM 716 O O . ALA A 1 91 ? 17.139 6.529 -20.608 1.00 96.69 91 ALA A O 1
ATOM 717 N N . ALA A 1 92 ? 18.828 6.032 -19.211 1.00 96.44 92 ALA A N 1
ATOM 718 C CA . ALA A 1 92 ? 19.881 6.079 -20.225 1.00 96.44 92 ALA A CA 1
ATOM 719 C C . ALA A 1 92 ? 19.756 4.994 -21.313 1.00 96.44 92 ALA A C 1
ATOM 721 O O . ALA A 1 92 ? 20.376 5.120 -22.368 1.00 96.44 92 ALA A O 1
ATOM 722 N N . VAL A 1 93 ? 18.975 3.937 -21.067 1.00 94.38 93 VAL A N 1
ATOM 723 C CA . VAL A 1 93 ? 18.787 2.812 -21.997 1.00 94.38 93 VAL A CA 1
ATOM 724 C C . VAL A 1 93 ? 17.342 2.661 -22.479 1.00 94.38 93 VAL A C 1
ATOM 726 O O . VAL A 1 93 ? 17.039 1.695 -23.178 1.00 94.38 93 VAL A O 1
ATOM 729 N N . MET A 1 94 ? 16.446 3.592 -22.125 1.00 95.50 94 MET A N 1
ATOM 730 C CA . MET A 1 94 ? 15.068 3.564 -22.619 1.00 95.50 94 MET A CA 1
ATOM 731 C C . MET A 1 94 ? 15.052 3.784 -24.139 1.00 95.50 94 MET A C 1
ATOM 733 O O . MET A 1 94 ? 15.672 4.735 -24.631 1.00 95.50 94 MET A O 1
ATOM 737 N N . PRO A 1 95 ? 14.350 2.936 -24.905 1.00 95.38 95 PRO A N 1
ATOM 738 C CA . PRO A 1 95 ? 14.249 3.105 -26.343 1.00 95.38 95 PRO A CA 1
ATOM 739 C C . PRO A 1 95 ? 13.335 4.291 -26.672 1.00 95.38 95 PRO A C 1
ATOM 741 O O . PRO A 1 95 ? 12.367 4.560 -25.967 1.00 95.38 95 PRO A O 1
ATOM 744 N N . GLN A 1 96 ? 13.614 4.993 -27.771 1.00 93.69 96 GLN A N 1
ATOM 745 C CA . GLN A 1 96 ? 12.759 6.108 -28.206 1.00 93.69 96 GLN A CA 1
ATOM 746 C C . GLN A 1 96 ? 11.351 5.649 -28.610 1.00 93.69 96 GLN A C 1
ATOM 748 O O . GLN A 1 96 ? 10.415 6.419 -28.462 1.00 93.69 96 GLN A O 1
ATOM 753 N N . ASN A 1 97 ? 11.221 4.401 -29.074 1.00 94.56 97 ASN A N 1
ATOM 754 C CA . ASN A 1 97 ? 9.953 3.751 -29.393 1.00 94.56 97 ASN A CA 1
ATOM 755 C C . ASN A 1 97 ? 9.857 2.420 -28.627 1.00 94.56 97 ASN A C 1
ATOM 757 O O . ASN A 1 97 ? 10.858 1.705 -28.525 1.00 94.56 97 ASN A O 1
ATOM 761 N N . GLY A 1 98 ? 8.676 2.061 -28.131 1.00 96.25 98 GLY A N 1
ATOM 762 C CA . GLY A 1 98 ? 8.436 0.831 -27.364 1.00 96.25 98 GLY A CA 1
ATOM 763 C C . GLY A 1 98 ? 8.872 0.925 -25.898 1.00 96.25 98 GLY A C 1
ATOM 764 O O . GLY A 1 98 ? 9.136 -0.091 -25.251 1.00 96.25 98 GLY A O 1
ATOM 765 N N . SER A 1 99 ? 8.968 2.138 -25.355 1.00 96.62 99 SER A N 1
ATOM 766 C CA . SER A 1 99 ? 9.240 2.379 -23.936 1.00 96.62 99 SER A CA 1
ATOM 767 C C . SER A 1 99 ? 8.107 1.885 -23.038 1.00 96.62 99 SER A C 1
ATOM 769 O O . SER A 1 99 ? 8.375 1.349 -21.957 1.00 96.62 99 SER A O 1
ATOM 771 N N . GLY A 1 100 ? 6.854 2.026 -23.482 1.00 97.50 100 GLY A N 1
ATOM 772 C CA . GLY A 1 100 ? 5.691 1.460 -22.790 1.00 97.50 100 GLY A CA 1
ATOM 773 C C . GLY A 1 100 ? 5.779 -0.061 -22.669 1.00 97.50 100 GLY A C 1
ATOM 774 O O . GLY A 1 100 ? 5.707 -0.604 -21.562 1.00 97.50 100 GLY A O 1
ATOM 775 N N . ASP A 1 101 ? 6.042 -0.730 -23.792 1.00 98.06 101 ASP A N 1
ATOM 776 C CA . ASP A 1 101 ? 6.194 -2.186 -23.859 1.00 98.06 101 ASP A CA 1
ATOM 777 C C . ASP A 1 101 ? 7.371 -2.675 -23.016 1.00 98.06 101 ASP A C 1
ATOM 779 O O . ASP A 1 101 ? 7.241 -3.657 -22.288 1.00 98.06 101 ASP A O 1
ATOM 783 N N . LEU A 1 102 ? 8.511 -1.974 -23.046 1.00 97.50 102 LEU A N 1
ATOM 784 C CA . LEU A 1 102 ? 9.667 -2.330 -22.224 1.00 97.50 102 LEU A CA 1
ATOM 785 C C . LEU A 1 102 ? 9.356 -2.233 -20.724 1.00 97.50 102 LEU A C 1
ATOM 787 O O . LEU A 1 102 ? 9.723 -3.126 -19.955 1.00 97.50 102 LEU A O 1
ATOM 791 N N . ASN A 1 103 ? 8.672 -1.170 -20.292 1.00 97.75 103 ASN A N 1
ATOM 792 C CA . ASN A 1 103 ? 8.270 -1.024 -18.894 1.00 97.75 103 ASN A CA 1
ATOM 793 C C . ASN A 1 103 ? 7.315 -2.148 -18.471 1.00 97.75 103 ASN A C 1
ATOM 795 O O . ASN A 1 103 ? 7.517 -2.742 -17.408 1.00 97.75 103 ASN A O 1
ATOM 799 N N . GLN A 1 104 ? 6.326 -2.486 -19.304 1.00 97.38 104 GLN A N 1
ATOM 800 C CA . GLN A 1 104 ? 5.414 -3.599 -19.035 1.00 97.38 104 GLN A CA 1
ATOM 801 C C . GLN A 1 104 ? 6.161 -4.943 -19.011 1.00 97.38 104 GLN A C 1
ATOM 803 O O . GLN A 1 104 ? 5.987 -5.730 -18.081 1.00 97.38 104 GLN A O 1
ATOM 808 N N . ALA A 1 105 ? 7.084 -5.163 -19.949 1.00 97.38 105 ALA A N 1
ATOM 809 C CA . ALA A 1 105 ? 7.914 -6.361 -20.006 1.00 97.38 105 ALA A CA 1
ATOM 810 C C . ALA A 1 105 ? 8.782 -6.526 -18.751 1.00 97.38 105 ALA A C 1
ATOM 812 O O . ALA A 1 105 ? 8.938 -7.643 -18.259 1.00 97.38 105 ALA A O 1
ATOM 813 N N . PHE A 1 106 ? 9.320 -5.444 -18.176 1.00 97.38 106 PHE A N 1
ATOM 814 C CA . PHE A 1 106 ? 10.022 -5.539 -16.895 1.00 97.38 106 PHE A CA 1
ATOM 815 C C . PHE A 1 106 ? 9.090 -5.890 -15.728 1.00 97.38 106 PHE A C 1
ATOM 817 O O . PHE A 1 106 ? 9.490 -6.658 -14.845 1.00 97.38 106 PHE A O 1
ATOM 824 N N . MET A 1 107 ? 7.866 -5.355 -15.699 1.00 95.75 107 MET A N 1
ATOM 825 C CA . MET A 1 107 ? 6.879 -5.708 -14.672 1.00 95.75 107 MET A CA 1
ATOM 826 C C . MET A 1 107 ? 6.508 -7.192 -14.757 1.00 95.75 107 MET A C 1
ATOM 828 O O . MET A 1 107 ? 6.553 -7.887 -13.736 1.00 95.75 107 MET A O 1
ATOM 832 N N . ASP A 1 108 ? 6.235 -7.680 -15.966 1.00 96.69 108 ASP A N 1
ATOM 833 C CA . ASP A 1 108 ? 5.881 -9.072 -16.247 1.00 96.69 108 ASP A CA 1
ATOM 834 C C . ASP A 1 108 ? 7.055 -10.013 -15.964 1.00 96.69 108 ASP A C 1
ATOM 836 O O . ASP A 1 108 ? 6.893 -11.044 -15.308 1.00 96.69 108 ASP A O 1
ATOM 840 N N . LEU A 1 109 ? 8.273 -9.636 -16.365 1.00 97.69 109 LEU A N 1
ATOM 841 C CA . LEU A 1 109 ? 9.482 -10.393 -16.050 1.00 97.69 109 LEU A CA 1
ATOM 842 C C . LEU A 1 109 ? 9.663 -10.523 -14.538 1.00 97.69 109 LEU A C 1
ATOM 844 O O . LEU A 1 109 ? 9.997 -11.597 -14.040 1.00 97.69 109 LEU A O 1
ATOM 848 N N . GLY A 1 110 ? 9.466 -9.433 -13.799 1.00 96.62 110 GLY A N 1
ATOM 849 C CA . GLY A 1 110 ? 9.629 -9.422 -12.352 1.00 96.62 110 GLY A CA 1
ATOM 850 C C . GLY A 1 110 ? 8.564 -10.246 -11.639 1.00 96.62 110 GLY A C 1
ATOM 851 O O . GLY A 1 110 ? 8.879 -10.900 -10.643 1.00 96.62 110 GLY A O 1
ATOM 852 N N . SER A 1 111 ? 7.327 -10.233 -12.129 1.00 94.94 111 SER A N 1
ATOM 853 C CA . SER A 1 111 ? 6.229 -10.982 -11.520 1.00 94.94 111 SER A CA 1
ATOM 854 C C . SER A 1 111 ? 6.282 -12.484 -11.823 1.00 94.94 111 SER A C 1
ATOM 856 O O . SER A 1 111 ? 5.931 -13.268 -10.945 1.00 94.94 111 SER A O 1
ATOM 858 N N . SER A 1 112 ? 6.755 -12.884 -13.011 1.00 95.06 112 SER A N 1
ATOM 859 C CA . SER A 1 112 ? 6.653 -14.270 -13.500 1.00 95.06 112 SER A CA 1
ATOM 860 C C . SER A 1 112 ? 7.952 -15.085 -13.459 1.00 95.06 112 SER A C 1
ATOM 862 O O . SER A 1 112 ? 7.905 -16.260 -13.109 1.00 95.06 112 SER A O 1
ATOM 864 N N . LEU A 1 113 ? 9.111 -14.495 -13.785 1.00 97.12 113 LEU A N 1
ATOM 865 C CA . LEU A 1 113 ? 10.384 -15.231 -13.893 1.00 97.12 113 LEU A CA 1
ATOM 866 C C . LEU A 1 113 ? 11.417 -14.751 -12.877 1.00 97.12 113 LEU A C 1
ATOM 868 O O . LEU A 1 113 ? 11.974 -15.533 -12.115 1.00 97.12 113 LEU A O 1
ATOM 872 N N . CYS A 1 114 ? 11.676 -13.447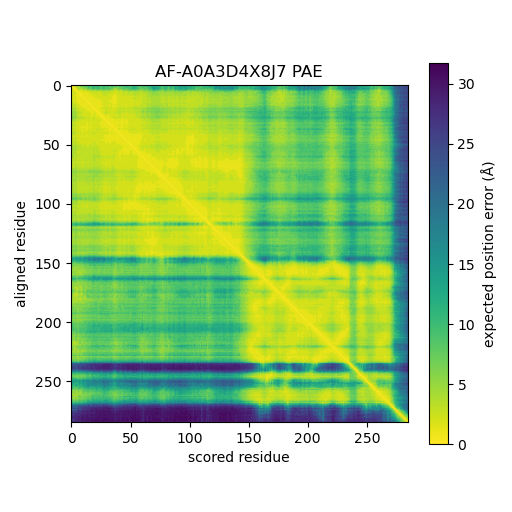 -12.825 1.00 97.69 114 CYS A N 1
ATOM 873 C CA . CYS A 1 114 ? 12.635 -12.836 -11.913 1.00 97.69 114 CYS A CA 1
ATOM 874 C C . CYS A 1 114 ? 11.973 -12.563 -10.551 1.00 97.69 114 CYS A C 1
ATOM 876 O O . CYS A 1 114 ? 11.942 -11.431 -10.064 1.00 97.69 114 CYS A O 1
ATOM 878 N N . THR A 1 115 ? 11.438 -13.605 -9.920 1.00 96.00 115 THR A N 1
ATOM 879 C CA . THR A 1 115 ? 10.659 -13.556 -8.671 1.00 96.00 115 THR A CA 1
ATOM 880 C C . THR A 1 115 ? 11.553 -13.392 -7.423 1.00 96.00 115 THR A C 1
ATOM 882 O O . THR A 1 115 ? 12.780 -13.568 -7.496 1.00 96.00 115 THR A O 1
ATOM 885 N N . PRO A 1 116 ? 11.008 -12.942 -6.274 1.00 91.94 116 PRO A N 1
ATOM 886 C CA . PRO A 1 116 ? 11.763 -12.816 -5.019 1.00 91.94 116 PRO A CA 1
ATOM 887 C C . PRO A 1 116 ? 12.121 -14.181 -4.387 1.00 91.94 116 PRO A C 1
ATOM 889 O O . PRO A 1 116 ? 11.798 -15.235 -4.920 1.00 91.94 116 PRO A O 1
ATOM 892 N N . ASN A 1 117 ? 12.794 -14.151 -3.228 1.00 83.50 117 ASN A N 1
ATOM 893 C CA . ASN A 1 117 ? 13.029 -15.313 -2.351 1.00 83.50 117 ASN A CA 1
ATOM 894 C C . ASN A 1 117 ? 13.784 -16.494 -2.995 1.00 83.50 117 ASN A C 1
ATOM 896 O O . ASN A 1 117 ? 13.523 -17.645 -2.666 1.00 83.50 117 ASN A O 1
ATOM 900 N N . GLY A 1 118 ? 14.702 -16.223 -3.926 1.00 77.88 118 GLY A N 1
ATOM 901 C CA . GLY A 1 118 ? 15.511 -17.268 -4.566 1.00 77.88 118 GLY A CA 1
ATOM 902 C C . GLY A 1 118 ? 14.771 -18.167 -5.558 1.00 77.88 118 GLY A C 1
ATOM 903 O O . GLY A 1 118 ? 15.374 -19.092 -6.083 1.00 77.88 118 GLY A O 1
ATOM 904 N N . GLN A 1 119 ? 13.509 -17.875 -5.873 1.00 88.88 119 GLN A N 1
ATOM 905 C CA . GLN A 1 119 ? 12.679 -18.680 -6.780 1.00 88.88 119 GLN A CA 1
ATOM 906 C C . GLN A 1 119 ? 12.761 -18.229 -8.246 1.00 88.88 119 GLN A C 1
ATOM 908 O O . GLN A 1 119 ? 11.884 -18.543 -9.046 1.00 88.88 119 GLN A O 1
ATOM 913 N N . ALA A 1 120 ? 13.784 -17.448 -8.596 1.00 94.56 120 ALA A N 1
ATOM 914 C CA . ALA A 1 120 ? 13.894 -16.887 -9.930 1.00 94.56 120 ALA A CA 1
ATOM 915 C C . ALA A 1 120 ? 14.205 -17.979 -10.964 1.00 94.56 120 ALA A C 1
ATOM 917 O O . ALA A 1 120 ? 15.217 -18.673 -10.847 1.00 94.56 120 ALA A O 1
ATOM 918 N N . ASP A 1 121 ? 13.391 -18.072 -12.014 1.00 96.25 121 ASP A N 1
ATOM 919 C CA . ASP A 1 121 ? 13.635 -18.966 -13.146 1.00 96.25 121 ASP A CA 1
ATOM 920 C C . ASP A 1 121 ? 14.625 -18.314 -14.121 1.00 96.25 121 ASP A C 1
ATOM 922 O O . ASP A 1 121 ? 14.277 -17.756 -15.167 1.00 96.25 121 ASP A O 1
ATOM 926 N N . CYS A 1 122 ? 15.900 -18.324 -13.731 1.00 96.44 122 CYS A N 1
ATOM 927 C CA . CYS A 1 122 ? 16.968 -17.749 -14.541 1.00 96.44 122 CYS A CA 1
ATOM 928 C C . CYS A 1 122 ? 17.191 -18.512 -15.856 1.00 96.44 122 CYS A C 1
ATOM 930 O O . CYS A 1 122 ? 17.666 -17.903 -16.810 1.00 96.44 122 CYS A O 1
ATOM 932 N N . GLY A 1 123 ? 16.841 -19.803 -15.924 1.00 94.69 123 GLY A N 1
ATOM 933 C CA . GLY A 1 123 ? 17.004 -20.620 -17.131 1.00 94.69 123 GLY A CA 1
ATOM 934 C C . GLY A 1 123 ? 16.078 -20.185 -18.267 1.00 94.69 123 GLY A C 1
ATOM 935 O O . GLY A 1 123 ? 16.461 -20.260 -19.432 1.00 94.69 123 GLY A O 1
ATOM 936 N N . ARG A 1 124 ? 14.890 -19.666 -17.932 1.00 96.25 124 ARG A N 1
ATOM 937 C CA . ARG A 1 124 ? 13.931 -19.114 -18.904 1.00 96.25 124 ARG A CA 1
ATOM 938 C C . ARG A 1 124 ? 13.988 -17.592 -19.032 1.00 96.25 124 ARG A C 1
ATOM 940 O O . ARG A 1 124 ? 13.258 -17.015 -19.834 1.00 96.25 124 ARG A O 1
ATOM 947 N N . CYS A 1 125 ? 14.824 -16.925 -18.240 1.00 97.56 125 CYS A N 1
ATOM 948 C CA . CYS A 1 125 ? 14.895 -15.471 -18.218 1.00 97.56 125 CYS A CA 1
ATOM 949 C C . CYS A 1 125 ? 15.542 -14.930 -19.507 1.00 97.56 125 CYS A C 1
ATOM 951 O O . CYS A 1 125 ? 16.721 -15.203 -19.752 1.00 97.56 125 CYS A O 1
ATOM 953 N N . PRO A 1 126 ? 14.851 -14.073 -20.285 1.00 97.12 126 PRO A N 1
ATOM 954 C CA . PRO A 1 126 ? 15.406 -13.516 -21.518 1.00 97.12 126 PRO A CA 1
ATOM 955 C C . PRO A 1 126 ? 16.618 -12.614 -21.267 1.00 97.12 126 PRO A C 1
ATOM 957 O O . PRO A 1 126 ? 17.400 -12.393 -22.177 1.00 97.12 126 PRO A O 1
ATOM 960 N N . LEU A 1 127 ? 16.819 -12.118 -20.039 1.00 96.94 127 LEU A N 1
ATOM 961 C CA . LEU A 1 127 ? 17.962 -11.273 -19.673 1.00 96.94 127 LEU A CA 1
ATOM 962 C C . LEU A 1 127 ? 19.123 -12.054 -19.034 1.00 96.94 127 LEU A C 1
ATOM 964 O O . LEU A 1 127 ? 20.099 -11.446 -18.585 1.00 96.94 127 LEU A O 1
ATOM 968 N N . ALA A 1 128 ? 19.054 -13.389 -18.968 1.00 97.00 128 ALA A N 1
ATOM 969 C CA . ALA A 1 128 ? 20.082 -14.214 -18.328 1.00 97.00 128 ALA A CA 1
ATOM 970 C C . ALA A 1 128 ? 21.487 -13.963 -18.908 1.00 97.00 128 ALA A C 1
ATOM 972 O O . ALA A 1 128 ? 22.467 -13.879 -18.165 1.00 97.00 128 ALA A O 1
ATOM 973 N N . PHE A 1 129 ? 21.577 -13.744 -20.222 1.00 97.12 129 PHE A N 1
ATOM 974 C CA . PHE A 1 129 ? 22.835 -13.531 -20.943 1.00 97.12 129 PHE A CA 1
ATOM 975 C C . PHE A 1 129 ? 23.598 -12.257 -20.522 1.00 97.12 129 PHE A C 1
ATOM 977 O O . PHE A 1 129 ? 24.827 -12.216 -20.630 1.00 97.12 129 PHE A O 1
ATOM 984 N N . ILE A 1 130 ? 22.914 -11.241 -19.981 1.00 97.38 130 ILE A N 1
ATOM 985 C CA . ILE A 1 130 ? 23.523 -10.003 -19.448 1.00 97.38 130 ILE A CA 1
ATOM 986 C C . ILE A 1 130 ? 23.493 -9.918 -17.920 1.00 97.38 130 ILE A C 1
ATOM 988 O O . ILE A 1 130 ? 24.152 -9.057 -17.338 1.00 97.38 130 ILE A O 1
ATOM 992 N N . CYS A 1 131 ? 22.771 -10.812 -17.245 1.00 98.31 131 CYS A N 1
ATOM 993 C CA . CYS A 1 131 ? 22.565 -10.735 -15.805 1.00 98.31 131 CYS A CA 1
ATOM 994 C C . CYS A 1 131 ? 23.835 -11.097 -15.017 1.00 98.31 131 CYS A C 1
ATOM 996 O O . CYS A 1 131 ? 24.236 -12.263 -14.949 1.00 98.31 131 CYS A O 1
ATOM 998 N N . LYS A 1 132 ? 24.455 -10.104 -14.361 1.00 98.44 132 LYS A N 1
ATOM 999 C CA . LYS A 1 132 ? 25.662 -10.319 -13.543 1.00 98.44 132 LYS A CA 1
ATOM 1000 C C . LYS A 1 132 ? 25.396 -11.224 -12.342 1.00 98.44 132 LYS A C 1
ATOM 1002 O O . LYS A 1 132 ? 26.250 -12.045 -12.023 1.00 98.44 132 LYS A O 1
ATOM 1007 N N . ALA A 1 133 ? 24.237 -11.103 -11.691 1.00 97.56 133 ALA A N 1
ATOM 1008 C CA . ALA A 1 133 ? 23.896 -11.968 -10.564 1.00 97.56 133 ALA A CA 1
ATOM 1009 C C . ALA A 1 133 ? 23.737 -13.429 -10.994 1.00 97.56 133 ALA A C 1
ATOM 1011 O O . ALA A 1 133 ? 24.236 -14.305 -10.300 1.00 97.56 133 ALA A O 1
ATOM 1012 N N . TYR A 1 134 ? 23.119 -13.701 -12.148 1.00 97.00 134 TYR A N 1
ATOM 1013 C CA . TYR A 1 134 ? 22.995 -15.069 -12.657 1.00 97.00 134 TYR A CA 1
ATOM 1014 C C . TYR A 1 134 ? 24.368 -15.686 -12.948 1.00 97.00 134 TYR A C 1
ATOM 1016 O O . TYR A 1 134 ? 24.680 -16.750 -12.422 1.00 97.00 134 TYR A O 1
ATOM 1024 N N . LYS A 1 135 ? 25.234 -14.964 -13.673 1.00 97.25 135 LYS A N 1
ATOM 1025 C CA . LYS A 1 135 ? 26.605 -15.414 -13.986 1.00 97.25 135 LYS A CA 1
ATOM 1026 C C . LYS A 1 135 ? 27.461 -15.697 -12.747 1.00 97.25 135 LYS A C 1
ATOM 1028 O O . LYS A 1 135 ? 28.402 -16.475 -12.829 1.00 97.25 135 LYS A O 1
ATOM 1033 N N . LYS A 1 136 ? 27.159 -15.047 -11.621 1.00 96.81 136 LYS A N 1
ATOM 1034 C CA . LYS A 1 136 ? 27.876 -15.193 -10.345 1.00 96.81 136 LYS A CA 1
ATOM 1035 C C . LYS A 1 136 ? 27.160 -16.096 -9.331 1.00 96.81 136 LYS A C 1
ATOM 1037 O O . LYS A 1 136 ? 27.657 -16.240 -8.223 1.00 96.81 136 LYS A O 1
ATOM 1042 N N . GLY A 1 137 ? 25.988 -16.646 -9.662 1.00 95.06 137 GLY A N 1
ATOM 1043 C CA . GLY A 1 137 ? 25.179 -17.431 -8.720 1.00 95.06 137 GLY A CA 1
ATOM 1044 C C . GLY A 1 137 ? 24.532 -16.626 -7.580 1.00 95.06 137 GLY A C 1
ATOM 1045 O O . GLY A 1 137 ? 24.104 -17.212 -6.598 1.00 95.06 137 GLY A O 1
ATOM 1046 N N . LEU A 1 138 ? 24.423 -15.299 -7.702 1.00 95.19 138 LEU A N 1
ATOM 1047 C CA . LEU A 1 138 ? 23.968 -14.375 -6.645 1.00 95.19 138 LEU A CA 1
ATOM 1048 C C . LEU A 1 138 ? 22.478 -13.993 -6.740 1.00 95.19 138 LEU A C 1
ATOM 1050 O O . LEU A 1 138 ? 22.006 -13.096 -6.043 1.00 95.19 138 LEU A O 1
ATOM 1054 N N . ALA A 1 139 ? 21.714 -14.596 -7.656 1.00 94.19 139 ALA A N 1
ATOM 1055 C CA . ALA A 1 139 ? 20.326 -14.188 -7.910 1.00 94.19 139 ALA A CA 1
ATOM 1056 C C . ALA A 1 139 ? 19.407 -14.379 -6.685 1.00 94.19 139 ALA A C 1
ATOM 1058 O O . ALA A 1 139 ? 18.455 -13.610 -6.511 1.00 94.19 139 ALA A O 1
ATOM 1059 N N . ALA A 1 140 ? 19.702 -15.370 -5.838 1.00 93.44 140 ALA A N 1
ATOM 1060 C CA . ALA A 1 140 ? 18.953 -15.648 -4.616 1.00 93.44 140 ALA A CA 1
ATOM 1061 C C . ALA A 1 140 ? 19.222 -14.634 -3.495 1.00 93.44 140 ALA A C 1
ATOM 1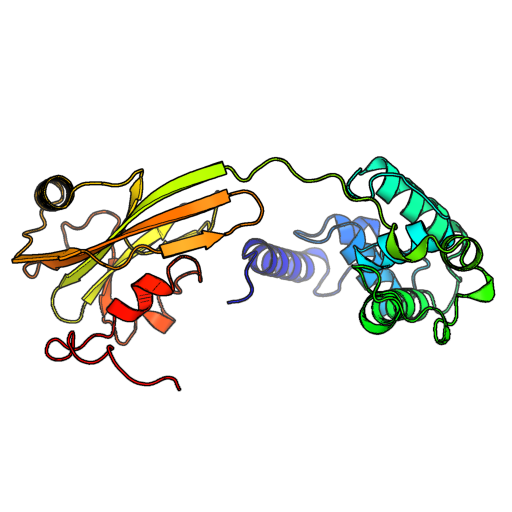063 O O . ALA A 1 140 ? 18.308 -14.322 -2.733 1.00 93.44 140 ALA A O 1
ATOM 1064 N N . ASP A 1 141 ? 20.425 -14.059 -3.459 1.00 93.19 141 ASP A N 1
ATOM 1065 C CA . ASP A 1 141 ? 20.853 -13.110 -2.422 1.00 93.19 141 ASP A CA 1
ATOM 1066 C C . ASP A 1 141 ? 20.393 -11.672 -2.700 1.00 93.19 141 ASP A C 1
ATOM 1068 O O . ASP A 1 141 ? 20.465 -10.800 -1.833 1.00 93.19 141 ASP A O 1
ATOM 1072 N N . LEU A 1 142 ? 19.924 -11.409 -3.924 1.00 94.56 142 LEU A N 1
ATOM 1073 C CA . LEU A 1 142 ? 19.543 -10.083 -4.395 1.00 94.56 142 LEU A CA 1
ATOM 1074 C C . LEU A 1 142 ? 18.031 -9.986 -4.671 1.00 94.56 142 LEU A C 1
ATOM 1076 O O . LEU A 1 142 ? 17.431 -10.909 -5.235 1.00 94.56 142 LEU A O 1
ATOM 1080 N N . PRO A 1 143 ? 17.393 -8.847 -4.339 1.00 95.44 143 PRO A N 1
ATOM 1081 C CA . PRO A 1 143 ? 17.999 -7.591 -3.902 1.00 95.44 143 PRO A CA 1
ATOM 1082 C C . PRO A 1 143 ? 18.171 -7.521 -2.379 1.00 95.44 143 PRO A C 1
ATOM 1084 O O . PRO A 1 143 ? 17.349 -8.053 -1.629 1.00 95.44 143 PRO A O 1
ATOM 1087 N N . VAL A 1 144 ? 19.163 -6.757 -1.916 1.00 94.12 144 VAL A N 1
ATOM 1088 C CA . VAL A 1 144 ? 19.304 -6.455 -0.487 1.00 94.12 144 VAL A CA 1
ATOM 1089 C C . VAL A 1 144 ? 18.182 -5.516 -0.045 1.00 94.12 144 VAL A C 1
ATOM 1091 O O . VAL A 1 144 ? 17.966 -4.452 -0.626 1.00 94.12 144 VAL A O 1
ATOM 1094 N N . ARG A 1 145 ? 17.467 -5.911 1.011 1.00 90.31 145 ARG A N 1
ATOM 1095 C CA . ARG A 1 145 ? 16.469 -5.088 1.707 1.00 90.31 145 ARG A CA 1
ATOM 1096 C C . ARG A 1 145 ? 16.796 -5.115 3.189 1.00 90.31 145 ARG A C 1
ATOM 1098 O O . ARG A 1 145 ? 16.654 -6.166 3.822 1.00 90.31 145 ARG A O 1
ATOM 1105 N N . LYS A 1 146 ? 17.237 -3.995 3.765 1.00 85.69 146 LYS A N 1
ATOM 1106 C CA . LYS A 1 146 ? 17.448 -3.967 5.220 1.00 85.69 146 LYS A CA 1
ATOM 1107 C C . LYS A 1 146 ? 16.107 -4.114 5.931 1.00 85.69 146 LYS A C 1
ATOM 1109 O O . LYS A 1 146 ? 15.101 -3.548 5.502 1.00 85.69 146 LYS A O 1
ATOM 1114 N N . LYS A 1 147 ? 16.091 -4.905 7.010 1.00 77.75 147 LYS A N 1
ATOM 1115 C CA . LYS A 1 147 ? 14.876 -5.124 7.801 1.00 77.75 147 LYS A CA 1
ATOM 1116 C C . LYS A 1 147 ? 14.352 -3.764 8.282 1.00 77.75 147 LYS A C 1
ATOM 1118 O O . LYS A 1 147 ? 15.123 -3.021 8.894 1.00 77.75 147 LYS A O 1
ATOM 1123 N N . PRO A 1 148 ? 13.079 -3.427 8.011 1.00 74.00 148 PRO A N 1
ATOM 1124 C CA . PRO A 1 148 ? 12.485 -2.224 8.570 1.00 74.00 148 PRO A CA 1
ATOM 1125 C C . PRO A 1 148 ? 12.460 -2.316 10.099 1.00 74.00 148 PRO A C 1
ATOM 1127 O O . PRO A 1 148 ? 12.503 -3.410 10.669 1.00 74.00 148 PRO A O 1
ATOM 1130 N N . ALA A 1 149 ? 12.376 -1.156 10.753 1.00 80.44 149 ALA A N 1
ATOM 1131 C CA . ALA A 1 149 ? 12.192 -1.076 12.197 1.00 80.44 149 ALA A CA 1
ATOM 1132 C C . ALA A 1 149 ? 10.986 -1.930 12.644 1.00 80.44 149 ALA A C 1
ATOM 1134 O O . ALA A 1 149 ? 10.020 -2.076 11.881 1.00 80.44 149 ALA A O 1
ATOM 1135 N N . PRO A 1 150 ? 11.020 -2.506 13.861 1.00 86.62 150 PRO A N 1
ATOM 1136 C CA . PRO A 1 150 ? 9.885 -3.251 14.384 1.00 86.62 150 PRO A CA 1
ATOM 1137 C C . PRO A 1 150 ? 8.633 -2.369 14.392 1.00 86.62 150 PRO A C 1
ATOM 1139 O O . PRO A 1 150 ? 8.695 -1.171 14.669 1.00 86.62 150 PRO A O 1
ATOM 1142 N N . ARG A 1 151 ? 7.484 -2.973 14.068 1.00 88.94 151 ARG A N 1
ATOM 1143 C CA . ARG A 1 151 ? 6.198 -2.267 14.059 1.00 88.94 151 ARG A CA 1
ATOM 1144 C C . ARG A 1 151 ? 5.882 -1.749 15.456 1.00 88.94 151 ARG A C 1
ATOM 1146 O O . ARG A 1 151 ? 6.066 -2.474 16.438 1.00 88.94 151 ARG A O 1
ATOM 1153 N N . ARG A 1 152 ? 5.337 -0.534 15.535 1.00 93.69 152 ARG A N 1
ATOM 1154 C CA . ARG A 1 152 ? 4.773 -0.025 16.788 1.00 93.69 152 ARG A CA 1
ATOM 1155 C C . ARG A 1 152 ? 3.562 -0.877 17.154 1.00 93.69 152 ARG A C 1
ATOM 1157 O O . ARG A 1 152 ? 2.685 -1.078 16.317 1.00 93.69 152 ARG A O 1
ATOM 1164 N N . LYS A 1 153 ? 3.528 -1.389 18.379 1.00 95.75 153 LYS A N 1
ATOM 1165 C CA . LYS A 1 153 ? 2.375 -2.121 18.905 1.00 95.75 153 LYS A CA 1
ATOM 1166 C C . LYS A 1 153 ? 1.430 -1.128 19.560 1.00 95.75 153 LYS A C 1
ATOM 1168 O O . LYS A 1 153 ? 1.877 -0.282 20.328 1.00 95.75 153 LYS A O 1
ATOM 1173 N N . GLU A 1 154 ? 0.156 -1.234 19.231 1.00 96.56 154 GLU A N 1
ATOM 1174 C CA . GLU A 1 154 ? -0.912 -0.459 19.848 1.00 96.56 154 GLU A CA 1
ATOM 1175 C C . GLU A 1 154 ? -1.982 -1.427 20.333 1.00 96.56 154 GLU A C 1
ATOM 1177 O O . GLU A 1 154 ? -2.352 -2.370 19.629 1.00 96.56 154 GLU A O 1
ATOM 1182 N N . GLU A 1 155 ? -2.446 -1.200 21.550 1.00 97.94 155 GLU A N 1
ATOM 1183 C CA . GLU A 1 155 ? -3.473 -2.006 22.192 1.00 97.94 155 GLU A CA 1
ATOM 1184 C C . GLU A 1 155 ? -4.782 -1.234 22.189 1.00 97.94 155 GLU A C 1
ATOM 1186 O O . GLU A 1 155 ? -4.787 -0.015 22.376 1.00 97.94 155 GLU A O 1
ATOM 1191 N N . TYR A 1 156 ? -5.875 -1.946 21.941 1.00 97.69 156 TYR A N 1
ATOM 1192 C CA . TYR A 1 156 ? -7.210 -1.370 21.876 1.00 97.69 156 TYR A CA 1
ATOM 1193 C C . TYR A 1 156 ? -8.238 -2.316 22.485 1.00 97.69 156 TYR A C 1
ATOM 1195 O O . TYR A 1 156 ? -8.132 -3.534 22.350 1.00 97.69 156 TYR A O 1
ATOM 1203 N N . THR A 1 157 ? -9.272 -1.737 23.081 1.00 98.12 157 THR A N 1
ATOM 1204 C CA . THR A 1 157 ? -10.492 -2.435 23.486 1.00 98.12 157 THR A CA 1
ATOM 1205 C C . THR A 1 157 ? -11.620 -1.988 22.571 1.00 98.12 157 THR A C 1
ATOM 1207 O O . THR A 1 157 ? -11.983 -0.812 22.562 1.00 98.12 157 THR A O 1
ATOM 1210 N N . VAL A 1 158 ? -12.135 -2.908 21.762 1.00 97.50 158 VAL A N 1
ATOM 1211 C CA . VAL A 1 158 ? -13.187 -2.678 20.768 1.00 97.50 158 VAL A CA 1
ATOM 1212 C C . VAL A 1 158 ? -14.553 -2.970 21.382 1.00 97.50 158 VAL A C 1
ATOM 1214 O O . VAL A 1 158 ? -14.748 -4.007 22.008 1.00 97.50 158 VAL A O 1
ATOM 1217 N N . LEU A 1 159 ? -15.515 -2.074 21.190 1.00 96.06 159 LEU A N 1
ATOM 1218 C CA . LEU A 1 159 ? -16.853 -2.187 21.759 1.00 96.06 159 LEU A CA 1
ATOM 1219 C C . LEU A 1 159 ? -17.868 -2.419 20.639 1.00 96.06 159 LEU A C 1
ATOM 1221 O O . LEU A 1 159 ? -18.162 -1.521 19.850 1.00 96.06 159 LEU A O 1
ATOM 1225 N N . VAL A 1 160 ? -18.422 -3.627 20.582 1.00 94.50 160 VAL A N 1
ATOM 1226 C CA . VAL A 1 160 ? -19.582 -3.941 19.744 1.00 94.50 160 VAL A CA 1
ATOM 1227 C C . VAL A 1 160 ? -20.823 -3.645 20.580 1.00 94.50 160 VAL A C 1
ATOM 1229 O O . VAL A 1 160 ? -21.281 -4.486 21.347 1.00 94.50 160 VAL A O 1
ATOM 1232 N N . ILE A 1 161 ? -21.327 -2.417 20.489 1.00 92.75 161 ILE A N 1
ATOM 1233 C CA . ILE A 1 161 ? -22.457 -1.953 21.305 1.00 92.75 161 ILE A CA 1
ATOM 1234 C C . ILE A 1 161 ? -23.746 -2.146 20.518 1.00 92.75 161 ILE A C 1
ATOM 1236 O O . ILE A 1 161 ? -23.850 -1.676 19.383 1.00 92.75 161 ILE A O 1
ATOM 1240 N N . ARG A 1 162 ? -24.718 -2.832 21.121 1.00 89.31 162 ARG A N 1
ATOM 1241 C CA . ARG A 1 162 ? -26.003 -3.171 20.511 1.00 89.31 162 ARG A CA 1
ATOM 1242 C C . ARG A 1 162 ? -27.175 -2.591 21.278 1.00 89.31 162 ARG A C 1
ATOM 1244 O O . ARG A 1 162 ? -27.301 -2.812 22.481 1.00 89.31 162 ARG A O 1
ATOM 1251 N N . ASP A 1 163 ? -28.077 -1.988 20.522 1.00 87.94 163 ASP A N 1
ATOM 1252 C CA . ASP A 1 163 ? -29.417 -1.613 20.950 1.00 87.94 163 ASP A CA 1
ATOM 1253 C C . ASP A 1 163 ? -30.430 -2.272 19.999 1.00 87.94 163 ASP A C 1
ATOM 1255 O O . ASP A 1 163 ? -30.621 -1.839 18.861 1.00 87.94 163 ASP A O 1
ATOM 1259 N N . GLY A 1 164 ? -31.013 -3.396 20.421 1.00 84.75 164 GLY A N 1
ATOM 1260 C CA . GLY A 1 164 ? -31.871 -4.216 19.561 1.00 84.75 164 GLY A CA 1
ATOM 1261 C C . GLY A 1 164 ? -31.158 -4.700 18.285 1.00 84.75 164 GLY A C 1
ATOM 1262 O O . GLY A 1 164 ? -30.179 -5.459 18.341 1.00 84.75 164 GLY A O 1
ATOM 1263 N N . SER A 1 165 ? -31.676 -4.287 17.123 1.00 82.62 165 SER A N 1
ATOM 1264 C CA . SER A 1 165 ? -31.080 -4.529 15.797 1.00 82.62 165 SER A CA 1
ATOM 1265 C C . SER A 1 165 ? -30.070 -3.461 15.375 1.00 82.62 165 SER A C 1
ATOM 1267 O O . SER A 1 165 ? -29.503 -3.566 14.292 1.00 82.62 165 SER A O 1
ATOM 1269 N N . ARG A 1 166 ? -29.818 -2.444 16.206 1.00 87.25 166 ARG A N 1
ATOM 1270 C CA . ARG A 1 166 ? -28.874 -1.368 15.905 1.00 87.25 166 ARG A CA 1
ATOM 1271 C C . ARG A 1 166 ? -27.512 -1.627 16.533 1.00 87.25 166 ARG A C 1
ATOM 1273 O O . ARG A 1 166 ? -27.409 -2.196 17.623 1.00 87.25 166 ARG A O 1
ATOM 1280 N N . VAL A 1 167 ? -26.465 -1.179 15.849 1.00 89.69 167 VAL A N 1
ATOM 1281 C CA . VAL A 1 167 ? -25.067 -1.262 16.284 1.00 89.69 167 VAL A CA 1
ATOM 1282 C C . VAL A 1 167 ? -24.439 0.123 16.256 1.00 89.69 167 VAL A C 1
ATOM 1284 O O . VAL A 1 167 ? -24.667 0.889 15.320 1.00 89.69 167 VAL A O 1
ATOM 1287 N N . ALA A 1 168 ? -23.650 0.442 17.282 1.00 91.25 168 ALA A N 1
ATOM 1288 C CA . ALA A 1 168 ? -22.938 1.710 17.354 1.00 91.25 168 ALA A CA 1
ATOM 1289 C C . ALA A 1 168 ? -21.691 1.718 16.459 1.00 91.25 168 ALA A C 1
ATOM 1291 O O . ALA A 1 168 ? -20.828 0.839 16.547 1.00 91.25 168 ALA A O 1
ATOM 1292 N N . PHE A 1 169 ? -21.553 2.784 15.679 1.00 91.38 169 PHE A N 1
ATOM 1293 C CA . PHE A 1 169 ? -20.381 3.093 14.873 1.00 91.38 169 PHE A CA 1
ATOM 1294 C C . PHE A 1 169 ? -19.888 4.503 15.167 1.00 91.38 169 PHE A C 1
ATOM 1296 O O . PHE A 1 169 ? -20.659 5.402 15.493 1.00 91.38 169 PHE A O 1
ATOM 1303 N N . ARG A 1 170 ? -18.590 4.724 14.978 1.00 91.31 170 ARG A N 1
ATOM 1304 C CA . ARG A 1 170 ? -17.973 6.050 15.009 1.00 91.31 170 ARG A CA 1
ATOM 1305 C C . ARG A 1 170 ? -17.218 6.292 13.715 1.00 91.31 170 ARG A C 1
ATOM 1307 O O . ARG A 1 170 ? -16.546 5.398 13.203 1.00 91.31 170 ARG A O 1
ATOM 1314 N N . ARG A 1 171 ? -17.272 7.519 13.200 1.00 90.94 171 ARG A N 1
ATOM 1315 C CA . ARG A 1 171 ? -16.423 7.936 12.079 1.00 90.94 171 ARG A CA 1
ATOM 1316 C C . ARG A 1 171 ? -15.062 8.404 12.592 1.00 90.94 171 ARG A C 1
ATOM 1318 O O . ARG A 1 171 ? -14.981 9.278 13.452 1.00 90.94 171 ARG A O 1
ATOM 1325 N N . ARG A 1 172 ? -13.979 7.841 12.051 1.00 92.00 172 ARG A N 1
ATOM 1326 C CA . ARG A 1 172 ? -12.610 8.259 12.388 1.00 92.00 172 ARG A CA 1
ATOM 1327 C C . ARG A 1 172 ? -12.323 9.676 11.873 1.00 92.00 172 ARG A C 1
ATOM 1329 O O . ARG A 1 172 ? -12.858 10.053 10.828 1.00 92.00 172 ARG A O 1
ATOM 1336 N N . PRO A 1 173 ? -11.414 10.430 12.523 1.00 91.56 173 PRO A N 1
ATOM 1337 C CA . PRO A 1 173 ? -10.988 11.744 12.045 1.00 91.56 173 PRO A CA 1
ATOM 1338 C C . PRO A 1 173 ? -10.535 11.736 10.578 1.00 91.56 173 PRO A C 1
ATOM 1340 O O . PRO A 1 173 ? -10.027 10.736 10.075 1.00 91.56 173 PRO A O 1
ATOM 1343 N N . GLU A 1 174 ? -10.629 12.878 9.897 1.00 88.19 174 GLU A N 1
ATOM 1344 C CA . GLU A 1 174 ? -10.240 13.026 8.479 1.00 88.19 174 GLU A CA 1
ATOM 1345 C C . GLU A 1 174 ? -8.721 12.932 8.227 1.00 88.19 174 GLU A C 1
ATOM 1347 O O . GLU A 1 174 ? -8.259 12.944 7.084 1.00 88.19 174 GLU A O 1
ATOM 1352 N N . LYS A 1 175 ? -7.918 12.803 9.289 1.00 85.88 175 LYS A N 1
ATOM 1353 C CA . LYS A 1 175 ? -6.460 12.650 9.226 1.00 85.88 175 LYS A CA 1
ATOM 1354 C C . LYS A 1 175 ? -6.009 11.433 10.032 1.00 85.88 175 LYS A C 1
ATOM 1356 O O . LYS A 1 175 ? -6.612 11.081 11.039 1.00 85.88 175 LYS A O 1
ATOM 1361 N N . GLY A 1 176 ? -4.905 10.824 9.602 1.00 87.81 176 GLY A N 1
ATOM 1362 C CA . GLY A 1 176 ? -4.278 9.692 10.286 1.00 87.81 176 GLY A CA 1
ATOM 1363 C C . GLY A 1 176 ? -4.666 8.319 9.730 1.00 87.81 176 GLY A C 1
ATOM 1364 O O . GLY A 1 176 ? -5.110 8.176 8.588 1.00 87.81 176 GLY A O 1
ATOM 1365 N N . LEU A 1 177 ? -4.424 7.280 10.531 1.00 88.94 177 LEU A N 1
ATOM 1366 C CA . LEU A 1 177 ? -4.664 5.889 10.150 1.00 88.94 177 LEU A CA 1
ATOM 1367 C C . LEU A 1 177 ? -6.165 5.631 9.971 1.00 88.94 177 LEU A C 1
ATOM 1369 O O . LEU A 1 177 ? -6.953 5.965 10.856 1.00 88.94 177 LEU A O 1
ATOM 1373 N N . LEU A 1 178 ? -6.536 5.020 8.837 1.00 88.69 178 LEU A N 1
ATOM 1374 C CA . LEU A 1 178 ? -7.929 4.729 8.464 1.00 88.69 178 LEU A CA 1
ATOM 1375 C C . LEU A 1 178 ? -8.829 5.982 8.488 1.00 88.69 178 LEU A C 1
ATOM 1377 O O . LEU A 1 178 ? -10.011 5.893 8.798 1.00 88.69 178 LEU A O 1
ATOM 1381 N N . ALA A 1 179 ? -8.252 7.150 8.181 1.00 89.06 179 ALA A N 1
ATOM 1382 C CA . ALA A 1 179 ? -8.930 8.440 8.237 1.00 89.06 179 ALA A CA 1
ATOM 1383 C C . ALA A 1 179 ? -10.299 8.415 7.549 1.00 89.06 179 ALA A C 1
ATOM 1385 O O . ALA A 1 179 ? -10.396 7.896 6.439 1.00 89.06 179 ALA A O 1
ATOM 1386 N N . GLY A 1 180 ? -11.327 9.006 8.154 1.00 87.62 180 GLY A N 1
ATOM 1387 C CA . GLY A 1 180 ? -12.672 9.151 7.585 1.00 87.62 180 GLY A CA 1
ATOM 1388 C C . GLY A 1 180 ? -13.426 7.845 7.302 1.00 87.62 180 GLY A C 1
ATOM 1389 O O . GLY A 1 180 ? -14.463 7.898 6.650 1.00 87.62 180 GLY A O 1
ATOM 1390 N N . LEU A 1 181 ? -12.905 6.685 7.720 1.00 88.94 181 LEU A N 1
ATOM 1391 C CA . LEU A 1 181 ? -13.647 5.421 7.703 1.00 88.94 181 LEU A CA 1
ATOM 1392 C C . LEU A 1 181 ? -14.433 5.248 9.001 1.00 88.94 181 LEU A C 1
ATOM 1394 O O . LEU A 1 181 ? -14.086 5.844 10.023 1.00 88.94 181 LEU A O 1
ATOM 1398 N N . TYR A 1 182 ? -15.459 4.404 8.956 1.00 90.94 182 TYR A N 1
ATOM 1399 C CA . TYR A 1 182 ? -16.176 3.988 10.152 1.00 90.94 182 TYR A CA 1
ATOM 1400 C C . TYR A 1 182 ? -15.416 2.900 10.908 1.00 90.94 182 TYR A C 1
ATOM 1402 O O . TYR A 1 182 ? -14.621 2.143 10.346 1.00 90.94 182 TYR A O 1
ATOM 1410 N N . GLU A 1 183 ? -15.661 2.850 12.206 1.00 92.75 183 GLU A N 1
ATOM 1411 C CA . GLU A 1 183 ? -15.151 1.844 13.121 1.00 92.75 183 GLU A CA 1
ATOM 1412 C C . GLU A 1 183 ? -16.171 1.561 14.218 1.00 92.75 183 GLU A C 1
ATOM 1414 O O . GLU A 1 183 ? -17.055 2.376 14.489 1.00 92.75 183 GLU A O 1
ATOM 1419 N N . PHE A 1 184 ? -16.000 0.435 14.901 1.00 94.00 184 PHE A N 1
ATOM 1420 C CA . PHE A 1 184 ? -16.605 0.271 16.214 1.00 94.00 184 PHE A CA 1
ATOM 1421 C C . PHE A 1 184 ? -15.986 1.269 17.197 1.00 94.00 184 PHE A C 1
ATOM 1423 O O . PHE A 1 184 ? -14.764 1.491 17.138 1.00 94.00 184 PHE A O 1
ATOM 1430 N N . PRO A 1 185 ? -16.774 1.832 18.130 1.00 94.25 185 PRO A N 1
ATOM 1431 C CA . PRO A 1 185 ? -16.224 2.543 19.270 1.00 94.25 185 PRO A CA 1
ATOM 1432 C C . PRO A 1 185 ? -15.116 1.722 19.930 1.00 94.25 185 PRO A C 1
ATOM 1434 O O . PRO A 1 185 ? -15.241 0.515 20.126 1.00 94.25 185 PRO A O 1
ATOM 1437 N N . ASN A 1 186 ? -13.992 2.366 20.219 1.00 95.12 186 ASN A N 1
ATOM 1438 C CA . ASN A 1 186 ? -12.854 1.701 20.834 1.00 95.12 186 ASN A CA 1
ATOM 1439 C C . ASN A 1 186 ? -12.088 2.642 21.761 1.00 95.12 186 ASN A C 1
ATOM 1441 O O . ASN A 1 186 ? -12.093 3.867 21.578 1.00 95.12 186 ASN A O 1
ATOM 1445 N N . LEU A 1 187 ? -11.445 2.026 22.750 1.00 95.56 187 LEU A N 1
ATOM 1446 C CA . LEU A 1 187 ? -10.621 2.649 23.777 1.00 95.56 187 LEU A CA 1
ATOM 1447 C C . LEU A 1 187 ? -9.169 2.217 23.593 1.00 95.56 187 LEU A C 1
ATOM 1449 O O . LEU A 1 187 ? -8.903 1.087 23.188 1.00 95.56 187 LEU A O 1
ATOM 1453 N N . GLN A 1 188 ? -8.229 3.112 23.885 1.00 96.00 188 GLN A N 1
ATOM 1454 C CA . GLN A 1 188 ? -6.808 2.784 23.849 1.00 96.00 188 GLN A CA 1
ATOM 1455 C C . GLN A 1 188 ? -6.426 1.949 25.080 1.00 96.00 188 GLN A C 1
ATOM 1457 O O . GLN A 1 188 ? -6.780 2.307 26.199 1.00 96.00 188 GLN A O 1
ATOM 1462 N N . GLY A 1 189 ? -5.666 0.876 24.862 1.00 97.00 189 GLY A N 1
ATOM 1463 C CA . GLY A 1 189 ? -5.280 -0.107 25.875 1.00 97.00 189 GLY A CA 1
ATOM 1464 C C . GLY A 1 189 ? -6.246 -1.290 25.978 1.00 97.00 189 GLY A C 1
ATOM 1465 O O . GLY A 1 189 ? -7.308 -1.313 25.350 1.00 97.00 189 GLY A O 1
ATOM 1466 N N . HIS A 1 190 ? -5.861 -2.288 26.773 1.00 97.44 190 HIS A N 1
ATOM 1467 C CA . HIS A 1 190 ? -6.747 -3.372 27.207 1.00 97.44 190 HIS A CA 1
ATOM 1468 C C . HIS A 1 190 ? -7.451 -2.947 28.490 1.00 97.44 190 HIS A C 1
ATOM 1470 O O . HIS A 1 190 ? -6.816 -2.752 29.522 1.00 97.44 190 HIS A O 1
ATOM 1476 N N . ILE A 1 191 ? -8.757 -2.742 28.384 1.00 97.75 191 ILE A N 1
ATOM 1477 C CA . ILE A 1 191 ? -9.608 -2.192 29.432 1.00 97.75 191 ILE A CA 1
ATOM 1478 C C . ILE A 1 191 ? -10.454 -3.328 30.009 1.00 97.75 191 ILE A C 1
ATOM 1480 O O . ILE A 1 191 ? -10.937 -4.199 29.278 1.00 97.75 191 ILE A O 1
ATOM 1484 N N . SER A 1 192 ? -10.611 -3.340 31.332 1.00 97.31 192 SER A N 1
ATOM 1485 C CA . SER A 1 192 ? -11.419 -4.349 32.017 1.00 97.31 192 SER A CA 1
ATOM 1486 C C . SER A 1 192 ? -12.906 -4.201 31.664 1.00 97.31 192 SER A C 1
ATOM 1488 O O . SER A 1 192 ? -13.361 -3.125 31.277 1.00 97.31 192 SER A O 1
ATOM 1490 N N . GLY A 1 193 ? -13.685 -5.277 31.807 1.00 96.00 193 GLY A N 1
ATOM 1491 C CA . GLY A 1 193 ? -15.132 -5.217 31.582 1.00 96.00 193 GLY A CA 1
ATOM 1492 C C . GLY A 1 193 ? -15.826 -4.216 32.512 1.00 96.00 193 GLY A C 1
ATOM 1493 O O . GLY A 1 193 ? -16.706 -3.488 32.069 1.00 96.00 193 GLY A O 1
ATOM 1494 N N . GLU A 1 194 ? -15.381 -4.120 33.768 1.00 96.44 194 GLU A N 1
ATOM 1495 C CA . GLU A 1 194 ? -15.901 -3.169 34.762 1.00 96.44 194 GLU A CA 1
ATOM 1496 C C . GLU A 1 194 ? -15.659 -1.714 34.336 1.00 96.44 194 GLU A C 1
ATOM 1498 O O . GLU A 1 194 ? -16.582 -0.899 34.341 1.00 96.44 194 GLU A O 1
ATOM 1503 N N . ASP A 1 195 ? -14.448 -1.397 33.871 1.00 97.12 195 ASP A N 1
ATOM 1504 C CA . ASP A 1 195 ? -14.115 -0.057 33.379 1.00 97.12 195 ASP A CA 1
ATOM 1505 C C . ASP A 1 195 ? -14.855 0.284 32.077 1.00 97.12 195 ASP A C 1
ATOM 1507 O O . ASP A 1 195 ? -15.212 1.443 31.848 1.00 97.12 195 ASP A O 1
ATOM 1511 N N . VAL A 1 196 ? -15.113 -0.714 31.219 1.00 96.81 196 VAL A N 1
ATOM 1512 C CA . VAL A 1 196 ? -15.956 -0.547 30.025 1.00 96.81 196 VAL A CA 1
ATOM 1513 C C . VAL A 1 196 ? -17.387 -0.195 30.422 1.00 96.81 196 VAL A C 1
ATOM 1515 O O . VAL A 1 196 ? -17.942 0.747 29.857 1.00 96.81 196 VAL A O 1
ATOM 1518 N N . LEU A 1 197 ? -17.978 -0.897 31.393 1.00 95.75 197 LEU A N 1
ATOM 1519 C CA . LEU A 1 197 ? -19.323 -0.590 31.893 1.00 95.75 197 LEU A CA 1
ATOM 1520 C C . LEU A 1 197 ? -19.385 0.840 32.448 1.00 95.75 197 LEU A C 1
ATOM 1522 O O . LEU A 1 197 ? -20.199 1.638 31.984 1.00 95.75 197 LEU A O 1
ATOM 1526 N N . ALA A 1 198 ? -18.446 1.205 33.324 1.00 95.12 198 ALA A N 1
ATOM 1527 C CA . ALA A 1 198 ? -18.368 2.549 33.896 1.00 95.12 198 ALA A CA 1
ATOM 1528 C C . ALA A 1 198 ? -18.150 3.643 32.831 1.00 95.12 198 ALA A C 1
ATOM 1530 O O . ALA A 1 198 ? -18.638 4.768 32.965 1.00 95.12 198 ALA A O 1
ATOM 1531 N N . PHE A 1 199 ? -17.404 3.346 31.762 1.00 94.12 199 PHE A N 1
ATOM 1532 C CA . PHE A 1 199 ? -17.236 4.258 30.629 1.00 94.12 199 PHE A CA 1
ATOM 1533 C C . PHE A 1 199 ? -18.546 4.477 29.863 1.00 94.12 199 PHE A C 1
ATOM 1535 O O . PHE A 1 199 ? -18.830 5.610 29.470 1.00 94.12 199 PHE A O 1
ATOM 1542 N N . LEU A 1 200 ? -19.335 3.421 29.648 1.00 92.44 200 LEU A N 1
ATOM 1543 C CA . LEU A 1 200 ? -20.612 3.501 28.936 1.00 92.44 200 LEU A CA 1
ATOM 1544 C C . LEU A 1 200 ? -21.675 4.245 29.751 1.00 92.44 200 LEU A C 1
ATOM 1546 O O . LEU A 1 200 ? -22.327 5.132 29.202 1.00 92.44 200 LEU A O 1
ATOM 1550 N N . GLU A 1 201 ? -21.764 3.982 31.055 1.00 91.38 201 GLU A N 1
ATOM 1551 C CA . GLU A 1 201 ? -22.649 4.710 31.979 1.00 91.38 201 GLU A CA 1
ATOM 1552 C C . GLU A 1 201 ? -22.353 6.215 31.988 1.00 91.38 201 GLU A C 1
ATOM 1554 O O . GLU A 1 201 ? -23.259 7.040 31.878 1.00 91.38 201 GLU A O 1
ATOM 1559 N N . LYS A 1 202 ? -21.070 6.603 32.004 1.00 90.75 202 LYS A N 1
ATOM 1560 C CA . LYS A 1 202 ? -20.656 8.018 31.903 1.00 90.75 202 LYS A CA 1
ATOM 1561 C C . LYS A 1 202 ? -21.034 8.682 30.577 1.00 90.75 202 LYS A C 1
ATOM 1563 O O . LYS A 1 202 ? -21.038 9.909 30.505 1.00 90.75 202 LYS A O 1
ATOM 1568 N N . ARG A 1 203 ? -21.305 7.902 29.527 1.00 88.12 203 ARG A N 1
ATOM 1569 C CA . ARG A 1 203 ? -21.823 8.398 28.241 1.00 88.12 203 ARG A CA 1
ATOM 1570 C C . ARG A 1 203 ? -23.354 8.387 28.170 1.00 88.12 203 ARG A C 1
ATOM 1572 O O . ARG A 1 203 ? -23.879 8.668 27.101 1.00 88.12 203 ARG A O 1
ATOM 1579 N N . GLY A 1 204 ? -24.049 8.060 29.261 1.00 87.69 204 GLY A N 1
ATOM 1580 C CA . GLY A 1 204 ? -25.512 8.008 29.309 1.00 87.69 204 GLY A CA 1
ATOM 1581 C C . GLY A 1 204 ? -26.115 6.704 28.784 1.00 87.69 204 GLY A C 1
ATOM 1582 O O . GLY A 1 204 ? -27.323 6.624 28.614 1.00 87.69 204 GLY A O 1
ATOM 1583 N N . LEU A 1 205 ? -25.305 5.675 28.520 1.00 88.94 205 LEU A N 1
ATOM 1584 C CA . LEU A 1 205 ? -25.802 4.351 28.139 1.00 88.94 205 LEU A CA 1
ATOM 1585 C C . LEU A 1 205 ? -26.064 3.509 29.383 1.00 88.94 205 LEU A C 1
ATOM 1587 O O . LEU A 1 205 ? -25.300 3.575 30.337 1.00 88.94 205 LEU A O 1
ATOM 1591 N N . GLU A 1 206 ? -27.091 2.663 29.336 1.00 91.00 206 GLU A N 1
ATOM 1592 C CA . GLU A 1 206 ? -27.406 1.702 30.398 1.00 91.00 206 GLU A CA 1
ATOM 1593 C C . GLU A 1 206 ? -27.072 0.278 29.918 1.00 91.00 206 GLU A C 1
ATOM 1595 O O . GLU A 1 206 ? -27.853 -0.316 29.164 1.00 91.00 206 GLU A O 1
ATOM 1600 N N . PRO A 1 207 ? -25.897 -0.284 30.267 1.00 92.19 207 PRO A N 1
ATOM 1601 C CA . PRO A 1 207 ? -25.521 -1.631 29.860 1.00 92.19 207 PRO A CA 1
ATOM 1602 C C . PRO A 1 207 ? -26.361 -2.695 30.580 1.00 92.19 207 PRO A C 1
ATOM 1604 O O . PRO A 1 207 ? -26.391 -2.769 31.802 1.00 92.19 207 PRO A O 1
ATOM 1607 N N . LEU A 1 208 ? -26.988 -3.581 29.811 1.00 92.81 208 LEU A N 1
ATOM 1608 C CA . LEU A 1 208 ? -27.787 -4.708 30.306 1.00 92.81 208 LEU A CA 1
ATOM 1609 C C . LEU A 1 208 ? -27.005 -6.026 30.314 1.00 92.81 208 LEU A C 1
ATOM 1611 O O . LEU A 1 208 ? -27.354 -6.969 31.021 1.00 92.81 208 LEU A O 1
ATOM 1615 N N . TYR A 1 209 ? -25.987 -6.132 29.460 1.00 92.38 209 TYR A N 1
ATOM 1616 C CA . TYR A 1 209 ? -25.190 -7.343 29.292 1.00 92.38 209 TYR A CA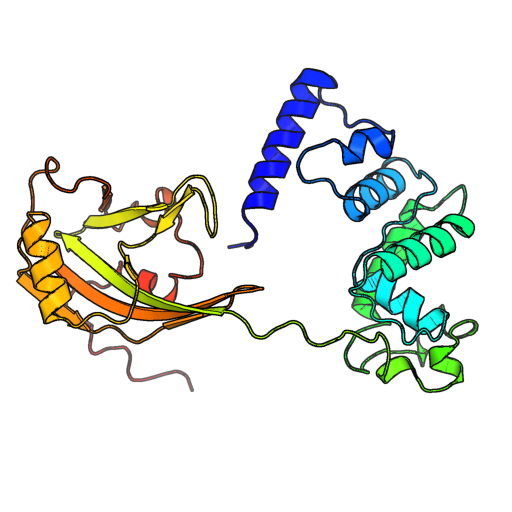 1
ATOM 1617 C C . TYR A 1 209 ? -23.832 -7.006 28.688 1.00 92.38 209 TYR A C 1
ATOM 1619 O O . TYR A 1 209 ? -23.760 -6.192 27.767 1.00 92.38 209 TYR A O 1
ATOM 1627 N N . ILE A 1 210 ? -22.784 -7.681 29.157 1.00 95.06 210 ILE A N 1
ATOM 1628 C CA . ILE A 1 210 ? -21.435 -7.600 28.602 1.00 95.06 210 ILE A CA 1
ATOM 1629 C C . ILE A 1 210 ? -20.846 -9.002 28.434 1.00 95.06 210 ILE A C 1
ATOM 1631 O O . ILE A 1 210 ? -20.926 -9.840 29.331 1.00 95.06 210 ILE A O 1
ATOM 1635 N N . GLU A 1 211 ? -20.236 -9.249 27.281 1.00 95.12 211 GLU A N 1
ATOM 1636 C CA . GLU A 1 211 ? -19.539 -10.493 26.954 1.00 95.12 211 GLU A CA 1
ATOM 1637 C C . GLU A 1 211 ? -18.169 -10.166 26.372 1.00 95.12 211 GLU A C 1
ATOM 1639 O O . GLU A 1 211 ? -18.054 -9.333 25.471 1.00 95.12 211 GLU A O 1
ATOM 1644 N N . ARG A 1 212 ? -17.120 -10.823 26.876 1.00 96.38 212 ARG A N 1
ATOM 1645 C CA . ARG A 1 212 ? -15.776 -10.687 26.310 1.00 96.38 212 ARG A CA 1
ATOM 1646 C C . ARG A 1 212 ? -15.697 -11.452 24.993 1.00 96.38 212 ARG A C 1
ATOM 1648 O O . ARG A 1 212 ? -16.073 -12.617 24.922 1.00 96.38 212 ARG A O 1
ATOM 1655 N N . LEU A 1 213 ? -15.179 -10.790 23.969 1.00 95.38 213 LEU A N 1
ATOM 1656 C CA . LEU A 1 213 ? -14.968 -11.349 22.641 1.00 95.38 213 LEU A CA 1
ATOM 1657 C C . LEU A 1 213 ? -13.543 -11.876 22.489 1.00 95.38 213 LEU A C 1
ATOM 1659 O O . LEU A 1 213 ? -12.632 -11.484 23.222 1.00 95.38 213 LEU A O 1
ATOM 1663 N N . GLU A 1 214 ? -13.347 -12.725 21.483 1.00 94.44 214 GLU A N 1
ATOM 1664 C CA . GLU A 1 214 ? -12.023 -13.239 21.145 1.00 94.44 214 GLU A CA 1
ATOM 1665 C C . GLU A 1 214 ? -11.058 -12.093 20.785 1.00 94.44 214 GLU A C 1
ATOM 1667 O O . GLU A 1 214 ? -11.438 -11.134 20.091 1.00 94.44 214 GLU A O 1
ATOM 1672 N N . PRO A 1 215 ? -9.795 -12.160 21.242 1.00 96.12 215 PRO A N 1
ATOM 1673 C CA . PRO A 1 215 ? -8.798 -11.171 20.884 1.00 96.12 215 PRO A CA 1
ATOM 1674 C C . PRO A 1 215 ? -8.478 -11.256 19.390 1.00 96.12 215 PRO A C 1
ATOM 1676 O O . PRO A 1 215 ? -8.407 -12.332 18.793 1.00 96.12 215 PRO A O 1
ATOM 1679 N N . ALA A 1 216 ? -8.225 -10.104 18.782 1.00 95.12 216 ALA A N 1
ATOM 1680 C CA . ALA A 1 216 ? -7.897 -9.999 17.372 1.00 95.12 216 ALA A CA 1
ATOM 1681 C C . ALA A 1 216 ? -6.605 -9.213 17.170 1.00 95.12 216 ALA A C 1
ATOM 1683 O O . ALA A 1 216 ? -6.289 -8.257 17.877 1.00 95.12 216 ALA A O 1
ATOM 1684 N N . LYS A 1 217 ? -5.852 -9.588 16.140 1.00 95.38 217 LYS A N 1
ATOM 1685 C CA . LYS A 1 217 ? -4.650 -8.870 15.727 1.00 95.38 217 LYS A CA 1
ATOM 1686 C C . LYS A 1 217 ? -4.814 -8.377 14.303 1.00 95.38 217 LYS A C 1
ATOM 1688 O O . LYS A 1 217 ? -5.196 -9.141 13.420 1.00 95.38 217 LYS A O 1
ATOM 1693 N N . HIS A 1 218 ? -4.440 -7.124 14.063 1.00 93.81 218 HIS A N 1
ATOM 1694 C CA . HIS A 1 218 ? -4.362 -6.582 12.712 1.00 93.81 218 HIS A CA 1
ATOM 1695 C C . HIS A 1 218 ? -2.994 -5.962 12.439 1.00 93.81 218 HIS A C 1
ATOM 1697 O O . HIS A 1 218 ? -2.447 -5.223 13.257 1.00 93.81 218 HIS A O 1
ATOM 1703 N N . ILE A 1 219 ? -2.424 -6.276 11.275 1.00 91.88 219 ILE A N 1
ATOM 1704 C CA . ILE A 1 219 ? -1.084 -5.835 10.888 1.00 91.88 219 ILE A CA 1
ATOM 1705 C C . ILE A 1 219 ? -1.194 -4.790 9.780 1.00 91.88 219 ILE A C 1
ATOM 1707 O O . ILE A 1 219 ? -1.596 -5.095 8.660 1.00 91.88 219 ILE A O 1
ATOM 1711 N N . PHE A 1 220 ? -0.735 -3.578 10.077 1.00 90.25 220 PHE A N 1
ATOM 1712 C CA . PHE A 1 220 ? -0.434 -2.555 9.084 1.00 90.25 220 PHE A CA 1
ATOM 1713 C C . PHE A 1 220 ? 1.057 -2.588 8.717 1.00 90.25 220 PHE A C 1
ATOM 1715 O O . PHE A 1 220 ? 1.878 -3.290 9.317 1.00 90.25 220 PHE A O 1
ATOM 1722 N N . SER A 1 221 ? 1.444 -1.769 7.742 1.00 85.44 221 SER A N 1
ATOM 1723 C CA . SER A 1 221 ? 2.840 -1.658 7.302 1.00 85.44 221 SER A CA 1
ATOM 1724 C C . SER A 1 221 ? 3.789 -1.236 8.429 1.00 85.44 221 SER A C 1
ATOM 1726 O O . SER A 1 221 ? 4.895 -1.761 8.511 1.00 85.44 221 SER A O 1
ATOM 1728 N N . HIS A 1 222 ? 3.350 -0.340 9.320 1.00 86.38 222 HIS A N 1
ATOM 1729 C CA . HIS A 1 222 ? 4.195 0.265 10.365 1.00 86.38 222 HIS A CA 1
ATOM 1730 C C . HIS A 1 222 ? 3.666 0.046 11.792 1.00 86.38 222 HIS A C 1
ATOM 1732 O O . HIS A 1 222 ? 4.362 0.346 12.761 1.00 86.38 222 HIS A O 1
ATOM 1738 N N . ILE A 1 223 ? 2.437 -0.458 11.922 1.00 91.12 223 ILE A N 1
ATOM 1739 C CA . ILE A 1 223 ? 1.702 -0.571 13.185 1.00 91.12 223 ILE A CA 1
ATOM 1740 C C . ILE A 1 223 ? 1.116 -1.982 13.289 1.00 91.12 223 ILE A C 1
ATOM 1742 O O . ILE A 1 223 ? 0.702 -2.566 12.288 1.00 91.12 223 ILE A O 1
ATOM 1746 N N . GLU A 1 224 ? 1.093 -2.532 14.493 1.00 94.94 224 GLU A N 1
ATOM 1747 C CA . GLU A 1 224 ? 0.377 -3.753 14.852 1.00 94.94 224 GLU A CA 1
ATOM 1748 C C . GLU A 1 224 ? -0.683 -3.398 15.895 1.00 94.94 224 GLU A C 1
ATOM 1750 O O . GLU A 1 224 ? -0.336 -2.951 16.985 1.00 94.94 224 GLU A O 1
ATOM 1755 N N . TRP A 1 225 ? -1.955 -3.609 15.564 1.00 96.81 225 TRP A N 1
ATOM 1756 C CA . TRP A 1 225 ? -3.052 -3.507 16.522 1.00 96.81 225 TRP A CA 1
ATOM 1757 C C . TRP A 1 225 ? -3.268 -4.844 17.217 1.00 96.81 225 TRP A C 1
ATOM 1759 O O . TRP A 1 225 ? -3.366 -5.885 16.559 1.00 96.81 225 TRP A O 1
ATOM 1769 N N . ARG A 1 226 ? -3.356 -4.791 18.544 1.00 97.44 226 ARG A N 1
ATOM 1770 C CA . ARG A 1 226 ? -3.707 -5.900 19.430 1.00 97.44 226 ARG A CA 1
ATOM 1771 C C . ARG A 1 226 ? -5.001 -5.542 20.132 1.00 97.44 226 ARG A C 1
ATOM 1773 O O . ARG A 1 226 ? -5.013 -4.721 21.045 1.00 97.44 226 ARG A O 1
ATOM 1780 N N . MET A 1 227 ? -6.082 -6.122 19.653 1.00 97.62 227 MET A N 1
ATOM 1781 C CA . MET A 1 227 ? -7.422 -5.784 20.082 1.00 97.62 227 MET A CA 1
ATOM 1782 C C . MET A 1 227 ? -7.962 -6.862 21.008 1.00 97.62 227 MET A C 1
ATOM 1784 O O . MET A 1 227 ? -7.841 -8.053 20.724 1.00 97.62 227 MET A O 1
ATOM 1788 N N . GLU A 1 228 ? -8.583 -6.422 22.089 1.00 97.19 228 GLU A N 1
ATOM 1789 C CA . GLU A 1 228 ? -9.594 -7.190 22.805 1.00 97.19 228 GLU A CA 1
ATOM 1790 C C . GLU A 1 228 ? -10.960 -6.587 22.495 1.00 97.19 228 GLU A C 1
ATOM 1792 O O . GLU A 1 228 ? -11.040 -5.441 22.047 1.00 97.19 228 GLU A O 1
ATOM 1797 N N . GLY A 1 229 ? -12.034 -7.346 22.688 1.00 96.69 229 GLY A N 1
ATOM 1798 C CA . GLY A 1 229 ? -13.373 -6.864 22.377 1.00 96.69 229 GLY A CA 1
ATOM 1799 C C . GLY A 1 229 ? -14.386 -7.173 23.463 1.00 96.69 229 GLY A C 1
ATOM 1800 O O . GLY A 1 229 ? -14.247 -8.163 24.177 1.00 96.69 229 GLY A O 1
ATOM 1801 N N . TYR A 1 230 ? -15.431 -6.355 23.530 1.00 97.25 230 TYR A N 1
ATOM 1802 C CA . TYR A 1 230 ? -16.643 -6.648 24.287 1.00 97.25 230 TYR A CA 1
ATOM 1803 C C . TYR A 1 230 ? -17.872 -6.468 23.404 1.00 97.25 230 TYR A C 1
ATOM 1805 O O . TYR A 1 230 ? -17.992 -5.469 22.691 1.00 97.25 230 TYR A O 1
ATOM 1813 N N . LEU A 1 231 ? -18.796 -7.421 23.479 1.00 95.44 231 LEU A N 1
ATOM 1814 C CA . LEU A 1 231 ? -20.170 -7.239 23.038 1.00 95.44 231 LEU A CA 1
ATOM 1815 C C . LEU A 1 231 ? -20.954 -6.681 24.219 1.00 95.44 231 LEU A C 1
ATOM 1817 O O . LEU A 1 231 ? -21.024 -7.321 25.267 1.00 95.44 231 LEU A O 1
ATOM 1821 N N . VAL A 1 232 ? -21.540 -5.500 24.047 1.00 94.44 232 VAL A N 1
ATOM 1822 C CA . VAL A 1 232 ? -22.344 -4.853 25.084 1.00 94.44 232 VAL A CA 1
ATOM 1823 C C . VAL A 1 232 ? -23.749 -4.632 24.562 1.00 94.44 232 VAL A C 1
ATOM 1825 O O . VAL A 1 232 ? -23.929 -4.048 23.496 1.00 94.44 232 VAL A O 1
ATOM 1828 N N . ARG A 1 233 ? -24.754 -5.086 25.306 1.00 91.94 233 ARG A N 1
ATOM 1829 C CA . ARG A 1 233 ? -26.152 -4.736 25.038 1.00 91.94 233 ARG A CA 1
ATOM 1830 C C . ARG A 1 233 ? -26.538 -3.600 25.959 1.00 91.94 233 ARG A C 1
ATOM 1832 O O . ARG A 1 233 ? -26.287 -3.698 27.155 1.00 91.94 233 ARG A O 1
ATOM 1839 N N . VAL A 1 234 ? -27.152 -2.568 25.408 1.00 90.69 234 VAL A N 1
ATOM 1840 C CA . VAL A 1 234 ? -27.642 -1.413 26.163 1.00 90.69 234 VAL A CA 1
ATOM 1841 C C . VAL A 1 234 ? -29.166 -1.351 26.094 1.00 90.69 234 VAL A C 1
ATOM 1843 O O . VAL A 1 234 ? -29.766 -1.945 25.192 1.00 90.69 234 VAL A O 1
ATOM 1846 N N . ALA A 1 235 ? -29.795 -0.674 27.054 1.00 86.38 235 ALA A N 1
ATOM 1847 C CA . ALA A 1 235 ? -31.196 -0.291 26.934 1.00 86.38 235 ALA A CA 1
ATOM 1848 C C . ALA A 1 235 ? -31.374 0.691 25.762 1.00 86.38 235 ALA A C 1
ATOM 1850 O O . ALA A 1 235 ? -30.450 1.434 25.421 1.00 86.38 235 ALA A O 1
ATOM 1851 N N . ALA A 1 236 ? -32.553 0.676 25.137 1.00 67.88 236 ALA A N 1
ATOM 1852 C CA . ALA A 1 236 ? -32.855 1.557 24.018 1.00 67.88 236 ALA A CA 1
ATOM 1853 C C . ALA A 1 236 ? -32.807 3.018 24.467 1.00 67.88 236 ALA A C 1
ATOM 1855 O O . ALA A 1 236 ? -33.649 3.450 25.252 1.00 67.88 236 ALA A O 1
ATOM 1856 N N . LEU A 1 237 ? -31.825 3.772 23.973 1.00 57.34 237 LEU A N 1
ATOM 1857 C CA . LEU A 1 237 ? -31.767 5.213 24.186 1.00 57.34 237 LEU A CA 1
ATOM 1858 C C . LEU A 1 237 ? -32.546 5.939 23.088 1.00 57.34 237 LEU A C 1
ATOM 1860 O O . LEU A 1 237 ? -32.494 5.573 21.908 1.00 57.34 237 LEU A O 1
ATOM 1864 N N . GLU A 1 238 ? -33.220 7.022 23.469 1.00 54.53 238 GLU A N 1
ATOM 1865 C CA . GLU A 1 238 ? -33.602 8.063 22.520 1.00 54.53 238 GLU A CA 1
ATOM 1866 C C . GLU A 1 238 ? -32.320 8.616 21.870 1.00 54.53 238 GLU A C 1
ATOM 1868 O O . GLU A 1 238 ? -31.331 8.871 22.553 1.00 54.53 238 GLU A O 1
ATOM 1873 N N . GLU A 1 239 ? -32.315 8.797 20.545 1.00 53.06 239 GLU A N 1
ATOM 1874 C CA . GLU A 1 239 ? -31.142 9.103 19.692 1.00 53.06 239 GLU A CA 1
ATOM 1875 C C . GLU A 1 239 ? -30.311 10.344 20.091 1.00 53.06 239 GLU A C 1
ATOM 1877 O O . GLU A 1 239 ? -29.308 10.658 19.452 1.00 53.06 239 GLU A O 1
ATOM 1882 N N . LYS A 1 240 ? -30.715 11.084 21.126 1.00 49.53 240 LYS A N 1
ATOM 1883 C CA . LYS A 1 240 ? -30.184 12.404 21.468 1.00 49.53 240 LYS A CA 1
ATOM 1884 C C . LYS A 1 240 ? -28.902 12.407 22.306 1.00 49.53 240 LYS A C 1
ATOM 1886 O O . LYS A 1 240 ? -28.293 13.469 22.396 1.00 49.53 240 LYS A O 1
ATOM 1891 N N . GLU A 1 241 ? -28.448 11.284 22.870 1.00 51.97 241 GLU A N 1
ATOM 1892 C CA . GLU A 1 241 ? -27.363 11.314 23.878 1.00 51.97 241 GLU A CA 1
ATOM 1893 C C . GLU A 1 241 ? -26.056 10.583 23.511 1.00 51.97 241 GLU A C 1
ATOM 1895 O O . GLU A 1 241 ? -25.075 10.678 24.244 1.00 51.97 241 GLU A O 1
ATOM 1900 N N . SER A 1 242 ? -25.944 9.938 22.346 1.00 58.50 242 SER A N 1
ATOM 1901 C CA . SER A 1 242 ? -24.753 9.130 22.010 1.00 58.50 242 SER A CA 1
ATOM 1902 C C . SER A 1 242 ? -23.533 9.909 21.480 1.00 58.50 242 SER A C 1
ATOM 1904 O O . SER A 1 242 ? -22.518 9.304 21.120 1.00 58.50 242 SER A O 1
ATOM 1906 N N . GLY A 1 243 ? -23.588 11.244 21.445 1.00 73.31 243 GLY A N 1
ATOM 1907 C CA . GLY A 1 243 ? -22.462 12.104 21.068 1.00 73.31 243 GLY A CA 1
ATOM 1908 C C . GLY A 1 243 ? -21.962 11.873 19.635 1.00 73.31 243 GLY A C 1
ATOM 1909 O O . GLY A 1 243 ? -22.641 12.205 18.670 1.00 73.31 243 GLY A O 1
ATOM 1910 N N . ASP A 1 244 ? -20.744 11.343 19.493 1.00 83.94 244 ASP A N 1
ATOM 1911 C CA . ASP A 1 244 ? -20.072 11.070 18.213 1.00 83.94 244 ASP A CA 1
ATOM 1912 C C . ASP A 1 244 ? -20.396 9.687 17.614 1.00 83.94 244 ASP A C 1
ATOM 1914 O O . ASP A 1 244 ? -19.794 9.295 16.606 1.00 83.94 244 ASP A O 1
ATOM 1918 N N . TRP A 1 245 ? -21.305 8.926 18.235 1.00 89.38 245 TRP A N 1
ATOM 1919 C CA . TRP A 1 245 ? -21.689 7.586 17.787 1.00 89.38 245 TRP A CA 1
ATOM 1920 C C . TRP A 1 245 ? -23.022 7.587 17.053 1.00 89.38 245 TRP A C 1
ATOM 1922 O O . TRP A 1 245 ? -23.995 8.203 17.488 1.00 89.38 245 TRP A O 1
ATOM 1932 N N . VAL A 1 246 ? -23.059 6.823 15.966 1.00 87.50 246 VAL A N 1
ATOM 1933 C CA . VAL A 1 246 ? -24.238 6.586 15.139 1.00 87.50 246 VAL A CA 1
ATOM 1934 C C . VAL A 1 246 ? -24.695 5.151 15.358 1.00 87.50 246 VAL A C 1
ATOM 1936 O O . VAL A 1 246 ? -23.913 4.223 15.156 1.00 87.50 246 VAL A O 1
ATOM 1939 N N . PHE A 1 247 ? -25.949 4.969 15.762 1.00 87.19 247 PHE A N 1
ATOM 1940 C CA . PHE A 1 247 ? -26.579 3.656 15.862 1.00 87.19 247 PHE A CA 1
ATOM 1941 C C . PHE A 1 247 ? -27.295 3.340 14.551 1.00 87.19 247 PHE A C 1
ATOM 1943 O O . PHE A 1 247 ? -28.276 3.995 14.212 1.00 87.19 247 PHE A O 1
ATOM 1950 N N . ALA A 1 248 ? -26.803 2.342 13.823 1.00 85.31 248 ALA A N 1
ATOM 1951 C CA . ALA A 1 248 ? -27.350 1.941 12.529 1.00 85.31 248 ALA A CA 1
ATOM 1952 C C . ALA A 1 248 ? -27.868 0.504 12.575 1.00 85.31 248 ALA A C 1
ATOM 1954 O O . ALA A 1 248 ? -27.312 -0.327 13.297 1.00 85.31 248 ALA A O 1
ATOM 1955 N N . ASP A 1 249 ? -28.921 0.206 11.814 1.00 83.56 249 ASP A N 1
ATOM 1956 C CA . ASP A 1 249 ? -29.454 -1.153 11.735 1.00 83.56 249 ASP A CA 1
ATOM 1957 C C . ASP A 1 249 ? -28.432 -2.104 11.096 1.00 83.56 249 ASP A C 1
ATOM 1959 O O . ASP A 1 249 ? -27.779 -1.774 10.105 1.00 83.56 249 ASP A O 1
ATOM 1963 N N . THR A 1 250 ? -28.302 -3.308 11.657 1.00 71.06 250 THR A N 1
ATOM 1964 C CA . THR A 1 250 ? -27.412 -4.356 11.134 1.00 71.06 250 THR A CA 1
ATOM 1965 C C . THR A 1 250 ? -27.613 -4.649 9.644 1.00 71.06 250 THR A C 1
ATOM 1967 O O . THR A 1 250 ? -26.638 -4.961 8.965 1.00 71.06 250 THR A O 1
ATOM 1970 N N . GLY A 1 251 ? -28.842 -4.521 9.125 1.00 67.31 251 GLY A N 1
ATOM 1971 C CA . GLY A 1 251 ? -29.163 -4.793 7.723 1.00 67.31 251 GLY A CA 1
ATOM 1972 C C . GLY A 1 251 ? -28.663 -3.734 6.737 1.00 67.31 251 GLY A C 1
ATOM 1973 O O . GLY A 1 251 ? -28.407 -4.073 5.586 1.00 67.31 251 GLY A O 1
ATOM 1974 N N . THR A 1 252 ? -28.491 -2.480 7.170 1.00 66.44 252 THR A N 1
ATOM 1975 C CA . THR A 1 252 ? -27.971 -1.378 6.330 1.00 66.44 252 THR A CA 1
ATOM 1976 C C . THR A 1 252 ? -26.512 -1.034 6.644 1.00 66.44 252 THR A C 1
ATOM 1978 O O . THR A 1 252 ? -25.839 -0.358 5.863 1.00 66.44 252 THR A O 1
ATOM 1981 N N . ALA A 1 253 ? -25.990 -1.542 7.766 1.00 65.88 253 ALA A N 1
ATOM 1982 C CA . ALA A 1 253 ? -24.654 -1.243 8.264 1.00 65.88 253 ALA A CA 1
ATOM 1983 C C . ALA A 1 253 ? -23.528 -1.563 7.264 1.00 65.88 253 ALA A C 1
ATOM 1985 O O . ALA A 1 253 ? -22.583 -0.785 7.137 1.00 65.88 253 ALA A O 1
ATOM 1986 N N . GLU A 1 254 ? -23.613 -2.686 6.545 1.00 63.19 254 GLU A N 1
ATOM 1987 C CA . GLU A 1 254 ? -22.555 -3.109 5.615 1.00 63.19 254 GLU A CA 1
ATOM 1988 C C . GLU A 1 254 ? -22.419 -2.184 4.392 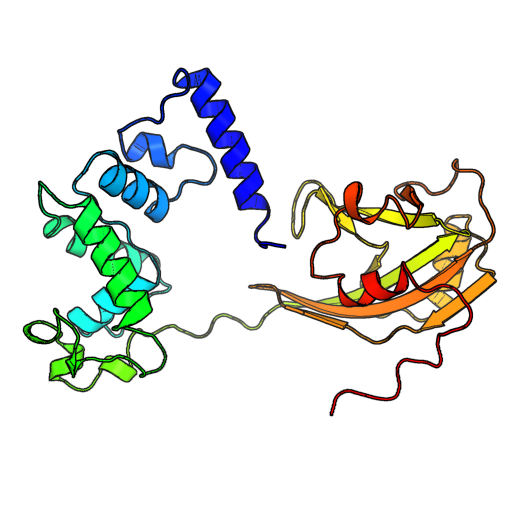1.00 63.19 254 GLU A C 1
ATOM 1990 O O . GLU A 1 254 ? -21.310 -2.009 3.880 1.00 63.19 254 GLU A O 1
ATOM 1995 N N . GLU A 1 255 ? -23.517 -1.561 3.955 1.00 66.88 255 GLU A N 1
ATOM 1996 C CA . GLU A 1 255 ? -23.549 -0.680 2.782 1.00 66.88 255 GLU A CA 1
ATOM 1997 C C . GLU A 1 255 ? -23.221 0.774 3.144 1.00 66.88 255 GLU A C 1
ATOM 1999 O O . GLU A 1 255 ? -22.429 1.427 2.456 1.00 66.88 255 GLU A O 1
ATOM 2004 N N . GLU A 1 256 ? -23.779 1.278 4.246 1.00 74.38 256 GLU A N 1
ATOM 2005 C CA . GLU A 1 256 ? -23.651 2.688 4.635 1.00 74.38 256 GLU A CA 1
ATOM 2006 C C . GLU A 1 256 ? -22.424 2.970 5.518 1.00 74.38 256 GLU A C 1
ATOM 2008 O O . GLU A 1 256 ? -21.859 4.070 5.474 1.00 74.38 256 GLU A O 1
ATOM 2013 N N . TYR A 1 257 ? -21.954 1.976 6.280 1.00 79.56 257 TYR A N 1
ATOM 2014 C CA . TYR A 1 257 ? -20.902 2.136 7.291 1.00 79.56 257 TYR A CA 1
ATOM 2015 C C . TYR A 1 257 ? -19.734 1.169 7.046 1.00 79.56 257 TYR A C 1
ATOM 2017 O O . TYR A 1 257 ? -19.462 0.277 7.854 1.00 79.56 257 TYR A O 1
ATOM 2025 N N . PRO A 1 258 ? -18.979 1.344 5.943 1.00 77.12 258 PRO A N 1
ATOM 2026 C CA . PRO A 1 258 ? -17.943 0.400 5.548 1.00 77.12 258 PRO A CA 1
ATOM 2027 C C . PRO A 1 258 ? -16.829 0.315 6.596 1.00 77.12 258 PRO A C 1
ATOM 2029 O O . PRO A 1 258 ? -16.026 1.242 6.771 1.00 77.12 258 PRO A O 1
ATOM 2032 N N . LEU A 1 259 ? -16.742 -0.845 7.247 1.00 85.88 259 LEU A N 1
ATOM 2033 C CA . LEU A 1 259 ? -15.686 -1.157 8.199 1.00 85.88 259 LEU A CA 1
ATOM 2034 C C . LEU A 1 259 ? -14.398 -1.583 7.477 1.00 85.88 259 LEU A C 1
ATOM 2036 O O . LEU A 1 259 ? -14.417 -2.400 6.548 1.00 85.88 259 LEU A O 1
ATOM 2040 N N . PRO A 1 260 ? -13.226 -1.084 7.900 1.00 86.81 260 PRO A N 1
ATOM 2041 C CA . PRO A 1 260 ? -11.965 -1.591 7.397 1.00 86.81 260 PRO A CA 1
ATOM 2042 C C . PRO A 1 260 ? -11.725 -3.020 7.893 1.00 86.81 260 PRO A C 1
ATOM 2044 O O . PRO A 1 260 ? -12.128 -3.393 8.991 1.00 86.81 260 PRO A O 1
ATOM 2047 N N . ALA A 1 261 ? -10.946 -3.788 7.124 1.00 86.44 261 ALA A N 1
ATOM 2048 C CA . ALA A 1 261 ? -10.562 -5.163 7.462 1.00 86.44 261 ALA A CA 1
ATOM 2049 C C . ALA A 1 261 ? -9.899 -5.316 8.848 1.00 86.44 261 ALA A C 1
ATOM 2051 O O . ALA A 1 261 ? -9.840 -6.420 9.379 1.00 86.44 261 ALA A O 1
ATOM 2052 N N . ALA A 1 262 ? -9.427 -4.217 9.448 1.00 87.31 262 ALA A N 1
ATOM 2053 C CA . ALA A 1 262 ? -8.962 -4.177 10.831 1.00 87.31 262 ALA A CA 1
ATOM 2054 C C . ALA A 1 262 ? -10.008 -4.672 11.838 1.00 87.31 262 ALA A C 1
ATOM 2056 O O . ALA A 1 262 ? -9.643 -5.331 12.803 1.00 87.31 262 ALA A O 1
ATOM 2057 N N . PHE A 1 263 ? -11.293 -4.432 11.580 1.00 89.38 263 PHE A N 1
ATOM 2058 C CA . PHE A 1 263 ? -12.384 -4.829 12.468 1.00 89.38 263 PHE A CA 1
ATOM 2059 C C . PHE A 1 263 ? -13.139 -6.071 11.982 1.00 89.38 263 PHE A C 1
ATOM 2061 O O . PHE A 1 263 ? -14.186 -6.389 12.536 1.00 89.38 263 PHE A O 1
ATOM 2068 N N . ALA A 1 264 ? -12.628 -6.796 10.979 1.00 86.12 264 ALA A N 1
ATOM 2069 C CA . ALA A 1 264 ? -13.330 -7.942 10.391 1.00 86.12 264 ALA A CA 1
ATOM 2070 C C . ALA A 1 264 ? -13.665 -9.040 11.419 1.00 86.12 264 ALA A C 1
ATOM 2072 O O . ALA A 1 264 ? -14.745 -9.622 11.361 1.00 86.12 264 ALA A O 1
ATOM 2073 N N . ALA A 1 265 ? -12.778 -9.276 12.394 1.00 87.12 265 ALA A N 1
ATOM 2074 C CA . ALA A 1 265 ? -13.027 -10.222 13.484 1.00 87.12 265 ALA A CA 1
ATOM 2075 C C . ALA A 1 265 ? -14.286 -9.845 14.288 1.00 87.12 265 ALA A C 1
ATOM 2077 O O . ALA A 1 265 ? -15.128 -10.697 14.563 1.00 87.12 265 ALA A O 1
ATOM 2078 N N . TYR A 1 266 ? -14.458 -8.553 14.576 1.00 89.94 266 TYR A N 1
ATOM 2079 C CA . TYR A 1 266 ? -15.583 -8.026 15.348 1.00 89.94 266 TYR A CA 1
ATOM 2080 C C . TYR A 1 266 ? -16.847 -7.809 14.507 1.00 89.94 266 TYR A C 1
ATOM 2082 O O . TYR A 1 266 ? -17.953 -7.946 15.021 1.00 89.94 266 TYR A O 1
ATOM 2090 N N . ALA A 1 267 ? -16.704 -7.564 13.201 1.00 84.50 267 ALA A N 1
ATOM 2091 C CA . ALA A 1 267 ? -17.827 -7.439 12.271 1.00 84.50 267 ALA A CA 1
ATOM 2092 C C . ALA A 1 267 ? -18.714 -8.694 12.261 1.00 84.50 267 ALA A C 1
ATOM 2094 O O . ALA A 1 267 ? -19.931 -8.591 12.155 1.00 84.50 267 ALA A O 1
ATOM 2095 N N . SER A 1 268 ? -18.131 -9.878 12.474 1.00 78.56 268 SER A N 1
ATOM 2096 C CA . SER A 1 268 ? -18.899 -11.127 12.556 1.00 78.56 268 SER A CA 1
ATOM 2097 C C . SER A 1 268 ? -19.908 -11.172 13.716 1.00 78.56 268 SER A C 1
ATOM 2099 O O . SER A 1 268 ? -20.888 -11.910 13.633 1.00 78.56 268 SER A O 1
ATOM 2101 N N . TYR A 1 269 ? -19.717 -10.351 14.755 1.00 80.00 269 TYR A N 1
ATOM 2102 C CA . TYR A 1 269 ? -20.612 -10.263 15.912 1.00 80.00 269 TYR A CA 1
ATOM 2103 C C . TYR A 1 269 ? -21.799 -9.309 15.690 1.00 80.00 269 TYR A C 1
ATOM 2105 O O . TYR A 1 269 ? -22.750 -9.335 16.473 1.00 80.00 269 TYR A O 1
ATOM 2113 N N . ILE A 1 270 ? -21.787 -8.520 14.604 1.00 74.25 270 ILE A N 1
ATOM 2114 C CA . ILE A 1 270 ? -22.908 -7.658 14.186 1.00 74.25 270 ILE A CA 1
ATOM 2115 C C . ILE A 1 270 ? -24.138 -8.524 13.868 1.00 74.25 270 ILE A C 1
ATOM 2117 O O . ILE A 1 270 ? -25.221 -8.283 14.395 1.00 74.25 270 ILE A O 1
ATOM 2121 N N . ASN A 1 271 ? -23.955 -9.587 13.075 1.00 61.62 271 ASN A N 1
ATOM 2122 C CA . ASN A 1 271 ? -25.044 -10.401 12.515 1.00 61.62 271 ASN A CA 1
ATOM 2123 C C . ASN A 1 271 ? -25.472 -11.596 13.392 1.00 61.62 271 ASN A C 1
ATOM 2125 O O . ASN A 1 271 ? -26.280 -12.425 12.965 1.00 61.62 271 ASN A O 1
ATOM 2129 N N . ILE A 1 272 ? -24.962 -11.723 14.623 1.00 53.97 272 ILE A N 1
ATOM 2130 C CA . ILE A 1 272 ? -25.362 -12.825 15.511 1.00 53.97 272 ILE A CA 1
ATOM 2131 C C . ILE A 1 272 ? -26.804 -12.587 15.993 1.00 53.97 272 ILE A C 1
ATOM 2133 O O . ILE A 1 272 ? -27.077 -11.670 16.773 1.00 53.97 272 ILE A O 1
ATOM 2137 N N . ARG A 1 273 ? -27.739 -13.435 15.540 1.00 42.94 273 ARG A N 1
ATOM 2138 C CA . ARG A 1 273 ? -29.064 -13.606 16.162 1.00 42.94 273 ARG A CA 1
ATOM 2139 C C . ARG A 1 273 ? -28.877 -14.363 17.482 1.00 42.94 273 ARG A C 1
ATOM 2141 O O . ARG A 1 273 ? -28.289 -15.441 17.504 1.00 42.94 273 ARG A O 1
ATOM 2148 N N . LEU A 1 274 ? -29.332 -13.783 18.590 1.00 37.06 274 LEU A N 1
ATOM 2149 C CA . LEU A 1 274 ? -29.124 -14.331 19.934 1.00 37.06 274 LEU A CA 1
ATOM 2150 C C . LEU A 1 274 ? -29.869 -15.669 20.103 1.00 37.06 274 LEU A C 1
ATOM 2152 O O . LEU A 1 274 ? -31.091 -15.725 20.012 1.00 37.06 274 LEU A O 1
ATOM 2156 N N . GLY A 1 275 ? -29.091 -16.734 20.325 1.00 34.44 275 GLY A N 1
ATOM 2157 C CA . GLY A 1 275 ? -29.517 -18.131 20.488 1.00 34.44 275 GLY A CA 1
ATOM 2158 C C . GLY A 1 275 ? -28.436 -19.146 20.075 1.00 34.44 275 GLY A C 1
ATOM 2159 O O . GLY A 1 275 ? -28.420 -20.271 20.565 1.00 34.44 275 GLY A O 1
ATOM 2160 N N . SER A 1 276 ? -27.483 -18.745 19.225 1.00 35.81 276 SER A N 1
ATOM 2161 C CA . SER A 1 276 ? -26.527 -19.655 18.570 1.00 35.81 276 SER A CA 1
ATOM 2162 C C . SER A 1 276 ? -25.050 -19.454 18.941 1.00 35.81 276 SER A C 1
ATOM 2164 O O . SER A 1 276 ? -24.182 -20.021 18.280 1.00 35.81 276 SER A O 1
ATOM 2166 N N . VAL A 1 277 ? -24.730 -18.741 20.032 1.00 40.84 277 VAL A N 1
ATOM 2167 C CA . VA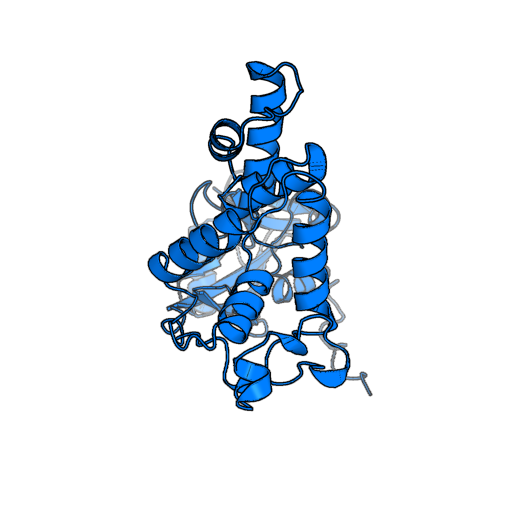L A 1 277 ? -23.331 -18.546 20.495 1.00 40.84 277 VAL A CA 1
ATOM 2168 C C . VAL A 1 277 ? -22.599 -19.890 20.727 1.00 40.84 277 VAL A C 1
ATOM 2170 O O . VAL A 1 277 ? -21.378 -19.959 20.652 1.00 40.84 277 VAL A O 1
ATOM 2173 N N . LYS A 1 278 ? -23.330 -21.005 20.890 1.00 34.31 278 LYS A N 1
ATOM 2174 C CA . LYS A 1 278 ? -22.764 -22.363 21.005 1.00 34.31 278 LYS A CA 1
ATOM 2175 C C . LYS A 1 278 ? -22.389 -23.074 19.690 1.00 34.31 278 LYS A C 1
ATOM 2177 O O . LYS A 1 278 ? -21.790 -24.140 19.771 1.00 34.31 278 LYS A O 1
ATOM 2182 N N . ALA A 1 279 ? -22.679 -22.539 18.502 1.00 32.84 279 ALA A N 1
ATOM 2183 C CA . ALA A 1 279 ? -22.577 -23.300 17.243 1.00 32.84 279 ALA A CA 1
ATOM 2184 C C . ALA A 1 279 ? -21.327 -23.015 16.377 1.00 32.84 279 ALA A C 1
ATOM 2186 O O . ALA A 1 279 ? -21.365 -23.204 15.166 1.00 32.84 279 ALA A O 1
ATOM 2187 N N . ARG A 1 280 ? -20.208 -22.562 16.961 1.00 38.94 280 ARG A N 1
ATOM 2188 C CA . ARG A 1 280 ? -18.906 -22.475 16.254 1.00 38.94 280 ARG A CA 1
ATOM 2189 C C . ARG A 1 280 ? -17.785 -23.268 16.933 1.00 38.94 280 ARG A C 1
ATOM 2191 O O . ARG A 1 280 ? -16.618 -22.892 16.874 1.00 38.94 280 ARG A O 1
ATOM 2198 N N . LYS A 1 281 ? -18.127 -24.393 17.564 1.00 39.84 281 LYS A N 1
ATOM 2199 C CA . LYS A 1 281 ? -17.172 -25.486 17.784 1.00 39.84 281 LYS A CA 1
ATOM 2200 C C . LYS A 1 281 ? -17.612 -26.680 16.946 1.00 39.84 281 LYS A C 1
ATOM 2202 O O . LYS A 1 281 ? -18.584 -27.333 17.301 1.00 39.84 281 LYS A O 1
ATOM 2207 N N . GLY A 1 282 ? -16.879 -26.935 15.867 1.00 38.00 282 GLY A N 1
ATOM 2208 C CA . GLY A 1 282 ? -17.034 -28.109 15.013 1.00 38.00 282 GLY A CA 1
ATOM 2209 C C . GLY A 1 282 ? -17.063 -27.737 13.535 1.00 38.00 282 GLY A C 1
ATOM 2210 O O . GLY A 1 282 ? -17.857 -26.893 13.146 1.00 38.00 282 GLY A O 1
ATOM 2211 N N . GLU A 1 283 ? -16.203 -28.402 12.763 1.00 30.17 283 GLU A N 1
ATOM 2212 C CA . GLU A 1 283 ? -16.216 -28.517 11.295 1.00 30.17 283 GLU A CA 1
ATOM 2213 C C . GLU A 1 283 ? -15.499 -27.416 10.497 1.00 30.17 283 GLU A C 1
ATOM 2215 O O . GLU A 1 283 ? -16.100 -26.566 9.848 1.00 30.17 283 GLU A O 1
ATOM 2220 N N . GLN A 1 284 ? -14.167 -27.513 10.484 1.00 29.28 284 GLN A N 1
ATOM 2221 C CA . GLN A 1 284 ? -13.433 -27.679 9.224 1.00 29.28 284 GLN A CA 1
ATOM 2222 C C . GLN A 1 284 ? -12.417 -28.812 9.441 1.00 29.28 284 GLN A C 1
ATOM 2224 O O . GLN A 1 284 ? -11.388 -28.605 10.087 1.00 29.28 284 GLN A O 1
ATOM 2229 N N . GLU A 1 285 ? -12.787 -30.018 8.999 1.00 31.75 285 GLU A N 1
ATOM 2230 C CA . GLU A 1 285 ? -11.828 -30.989 8.448 1.00 31.75 285 GLU A CA 1
ATOM 2231 C C . GLU A 1 285 ? -11.260 -30.448 7.129 1.00 31.75 285 GLU A C 1
ATOM 2233 O O . GLU A 1 285 ? -12.011 -29.738 6.415 1.00 31.75 285 GLU A O 1
#

pLDDT: mean 88.66, std 14.78, range [29.28, 98.44]

Nearest PDB structures (foldseek):
  9bs2-assembly1_A  TM=9.173E-01  e=9.506E-26  Geobacillus stearothermophilus
  8dvy-assembly1_A  TM=8.967E-01  e=1.283E-25  Geobacillus stearothermophilus
  6u7t-assembly1_A  TM=9.012E-01  e=1.839E-25  Geobacillus stearothermophilus
  8dw7-assembly2_D  TM=8.950E-01  e=1.631E-25  Geobacillus stearothermophilus
  8dwf-assembly2_D  TM=8.803E-01  e=2.201E-25  Geobacillus stearothermophilus

Secondary structure (DSSP, 8-state):
--S-THHHHHHHHHHHHHHHHSTT---SSHHHHHHSTT--HHHHHHHHHHHH--S-----HHHHHHHHHHHT--S-TTSHHHHHHHHHHHHTT--SSSHHHHHHHHHHHHHHTS-STT---TTT-TTTTT-HHHHTT-TTT-S--PPPPPPEEEEEEEEEEEETTEEEEEEPPSSSTTTT-EE--EEES---HHHHHHHHHTTT--EEEEEEEEEEEEE-SSEEEEEEEEEEEE----TTS-TTEEEEEHHHHHHHS---GGGHHHHTTTT--TT-TT--SS---

Sequence (285 aa):
GLGYYNRVRNMQKAARYVAEQYGGRLPTDVKKLRELPGIGEYTAGAIASIAWDTPVPAVDGNVLRIWARLTASYDDILKQSVRRRATEELAAVMPQNGSGDLNQAFMDLGSSLCTPNGQADCGRCPLAFICKAYKKGLAADLPVRKKPAPRRKEEYTVLVIRDGSRVAFRRRPEKGLLAGLYEFPNLQGHISGEDVLAFLEKRGLEPLYIERLEPAKHIFSHIEWRMEGYLVRVAALEEKESGDWVFADTGTAEEEYPLPAAFAAYASYINIRLGSVKARKGEQE